Protein AF-A0A0L0CW71-F1 (afdb_monomer_lite)

InterPro domains:
  IPR004493 Leucyl-tRNA synthetase, class Ia, archaeal/eukaryotic cytosolic [PTHR45794] (2-342)
  IPR009080 Aminoacyl-tRNA synthetase, class Ia, anticodon-binding [SSF47323] (8-126)
  IPR013155 Methionyl/Valyl/Leucyl/Isoleucyl-tRNA synthetase, anticodon-binding [PF08264] (10-79)

Organism: NCBI:txid580058

Radius of gyration: 37.46 Å; chains: 1; bounding box: 64×93×117 Å

Foldseek 3Di:
DLDDVDDDDPVVVLVVLLLCLLVCCVPPVPVSQCCVCPVVVDPDGSVPDDHDDPVVDPDDPQVVLLVVLVVQVLVLVVVQLVVVVVVVVVVVVVVVVVVVVVVVVVVVVVVVVVVVVVVVPPPDDDDDDDDDDDDDDDDDDDDDDDDDDDDDDDDDDDDDDDDDDDDDDDDDDDDDDDDDDDDDDPPPPPPPPPPPPLLPPQFKEKEKAAAQFDDPLLLVLLVQQQVCLVPDPVSARDPCNLVSSCPDPVLVPDDPVVNVVSSVSVVVQVVVCPPPPHNGDDRGRPDDSLVSCVVCVVSSCVVSVHHYYHYYYLVDDDPVDPDNQSVVHHHSRIGMHMDTPVD

pLDDT: mean 72.71, std 25.91, range [23.47, 97.75]

Secondary structure (DSSP, 8-state):
----SSPPPHHHHHHHHHHHHHHHTTT-HHHHHHIIIIIS--SS-GGGPPPPPGGG----HHHHHHHHHHHHHHHHHHHHHHHHHHHHHHHHHHHHHHHHHHHHHHHHHHHHHHHHHHHTSS------------------------------------------------------------------STTSTTSTTTSTT--EEEEEEE-SS--HHHHHHHHHHHHHHHTSTTSS--TTHHHHHHHSHHHHTS-HHHHHHHHHHHHHHHHH---SSSS---SS-SS-HHHHHHHTHHHHHHHHT---EEEEETTS--TT--SSGGGG-BTTB-EEEEEES--

Sequence (343 aa):
MMCDKIHMHKETVNFFIERICIIINPIIPHVTEHIWTYILKKDTFLIKQKWPSPEETNYSIVMHKQNNNLLNVVEIFRKSYDKVINKCNKQKVVKDKNVSKENKNHKDLINKINNDEQNKKNNDTNVETQNDSSVHIEKENNNDNLKNNIQQIKQINHISNNNNNKDNICDGHNNDIDEDDDEERDDEEGANYYKEDEEEKMKFKAIVYVAREYNDTQKKIIEILNNIINNSEDKKLPTNYINLLVQNTYVNNLPKNEKKDILSFATFLVKDNVTLNNNQYELSLPYDEIQLIKDNVDFIKRSLNLGDIQVLENNKKSEIDNTDIYKMSNPGYPSIYIYNTEG

Structure (mmCIF, N/CA/C/O backbone):
data_AF-A0A0L0CW71-F1
#
_entry.id   AF-A0A0L0CW71-F1
#
loop_
_atom_site.group_PDB
_atom_site.id
_atom_site.type_symbol
_atom_site.label_atom_id
_atom_site.label_alt_id
_atom_site.label_comp_id
_atom_site.label_asym_id
_atom_site.label_entity_id
_atom_site.label_seq_id
_atom_site.pdbx_PDB_ins_code
_atom_site.Cartn_x
_atom_site.Cartn_y
_atom_site.Cartn_z
_atom_site.occupancy
_atom_site.B_iso_or_equiv
_atom_site.auth_seq_id
_atom_site.auth_comp_id
_atom_site.auth_asym_id
_atom_site.auth_atom_id
_atom_site.pdbx_PDB_model_num
ATOM 1 N N . MET A 1 1 ? 7.228 -5.227 -8.934 1.00 46.62 1 MET A N 1
ATOM 2 C CA . MET A 1 1 ? 6.497 -6.388 -9.475 1.00 46.62 1 MET A CA 1
ATOM 3 C C . MET A 1 1 ? 6.560 -7.487 -8.441 1.00 46.62 1 MET A C 1
ATOM 5 O O . MET A 1 1 ? 7.644 -7.947 -8.112 1.00 46.62 1 MET A O 1
ATOM 9 N N . MET A 1 2 ? 5.415 -7.793 -7.845 1.00 51.91 2 MET A N 1
ATOM 10 C CA . MET A 1 2 ? 5.244 -8.932 -6.952 1.00 51.91 2 MET A CA 1
ATOM 11 C C . MET A 1 2 ? 5.132 -10.171 -7.849 1.00 51.91 2 MET A C 1
ATOM 13 O O . MET A 1 2 ? 4.087 -10.381 -8.456 1.00 51.91 2 MET A O 1
ATOM 17 N N . CYS A 1 3 ? 6.224 -10.909 -8.044 1.00 52.62 3 CYS A N 1
ATOM 18 C CA . CYS A 1 3 ? 6.217 -12.084 -8.915 1.00 52.62 3 CYS A CA 1
ATOM 19 C C . CYS A 1 3 ? 5.829 -13.323 -8.102 1.00 52.62 3 CYS A C 1
ATOM 21 O O . CYS A 1 3 ? 6.505 -13.664 -7.133 1.00 52.62 3 CYS A O 1
ATOM 23 N N . ASP A 1 4 ? 4.738 -13.973 -8.497 1.00 57.53 4 ASP A N 1
ATOM 24 C CA . ASP A 1 4 ? 4.366 -15.320 -8.052 1.00 57.53 4 ASP A CA 1
ATOM 25 C C . ASP A 1 4 ? 4.724 -16.340 -9.148 1.00 57.53 4 ASP A C 1
ATOM 27 O O . ASP A 1 4 ? 5.314 -15.971 -10.160 1.00 57.53 4 ASP A O 1
ATOM 31 N N . LYS A 1 5 ? 4.261 -17.591 -9.034 1.00 60.22 5 LYS A N 1
ATOM 32 C CA . LYS A 1 5 ? 4.230 -18.606 -10.109 1.00 60.22 5 LYS A CA 1
ATOM 33 C C . LYS A 1 5 ? 3.465 -18.156 -11.385 1.00 60.22 5 LYS A C 1
ATOM 35 O O . LYS A 1 5 ? 3.236 -18.964 -12.275 1.00 60.22 5 LYS A O 1
ATOM 40 N N . ILE A 1 6 ? 3.015 -16.898 -11.465 1.00 64.94 6 ILE A N 1
ATOM 41 C CA . ILE A 1 6 ? 2.352 -16.305 -12.633 1.00 64.94 6 ILE A CA 1
ATOM 42 C C . ILE A 1 6 ? 3.415 -15.681 -13.537 1.00 64.94 6 ILE A C 1
ATOM 44 O O . ILE A 1 6 ? 4.246 -14.890 -13.089 1.00 64.94 6 ILE A O 1
ATOM 48 N N . HIS A 1 7 ? 3.350 -16.017 -14.821 1.00 71.38 7 HIS A N 1
ATOM 49 C CA . HIS A 1 7 ? 4.242 -15.493 -15.846 1.00 71.38 7 HIS A CA 1
ATOM 50 C C . HIS A 1 7 ? 4.118 -13.969 -15.977 1.00 71.38 7 HIS A C 1
ATOM 52 O O . HIS A 1 7 ? 3.023 -13.413 -16.058 1.00 71.38 7 HIS A O 1
ATOM 58 N N . MET A 1 8 ? 5.261 -13.284 -16.018 1.00 83.12 8 MET A N 1
ATOM 59 C CA . MET A 1 8 ? 5.316 -11.868 -16.378 1.00 83.12 8 MET A CA 1
ATOM 60 C C . MET A 1 8 ? 5.061 -11.707 -17.878 1.00 83.12 8 MET A C 1
ATOM 62 O O . MET A 1 8 ? 5.514 -12.523 -18.680 1.00 83.12 8 MET A O 1
ATOM 66 N N . HIS A 1 9 ? 4.391 -10.624 -18.271 1.00 88.38 9 HIS A N 1
ATOM 67 C CA . HIS A 1 9 ? 4.181 -10.326 -19.684 1.00 88.38 9 HIS A CA 1
ATOM 68 C C . HIS A 1 9 ? 5.528 -10.157 -20.408 1.00 88.38 9 HIS A C 1
ATOM 70 O O . HIS A 1 9 ? 6.352 -9.322 -20.019 1.00 88.38 9 HIS A O 1
ATOM 76 N N . LYS A 1 10 ? 5.749 -10.947 -21.467 1.00 88.31 10 LYS A N 1
ATOM 77 C CA . LYS A 1 10 ? 7.028 -11.036 -22.194 1.00 88.31 10 LYS A CA 1
ATOM 78 C C . LYS A 1 10 ? 7.535 -9.670 -22.657 1.00 88.31 10 LYS A C 1
ATOM 80 O O . LYS A 1 10 ? 8.707 -9.354 -22.470 1.00 88.31 10 LYS A O 1
ATOM 85 N N . GLU A 1 11 ? 6.654 -8.836 -23.207 1.00 89.56 11 GLU A N 1
ATOM 86 C CA . GLU A 1 11 ? 7.032 -7.502 -23.692 1.00 89.56 11 GLU A CA 1
ATOM 87 C C . GLU A 1 11 ? 7.495 -6.587 -22.557 1.00 89.56 11 GLU A C 1
ATOM 89 O O . GLU A 1 11 ? 8.436 -5.821 -22.731 1.00 89.56 11 GLU A O 1
ATOM 94 N N . THR A 1 12 ? 6.889 -6.698 -21.371 1.00 88.62 12 THR A N 1
ATOM 95 C CA . THR A 1 12 ? 7.276 -5.899 -20.202 1.00 88.62 12 THR A CA 1
ATOM 96 C C . THR A 1 12 ? 8.655 -6.304 -19.692 1.00 88.62 12 THR A C 1
ATOM 98 O O . THR A 1 12 ? 9.459 -5.440 -19.341 1.00 88.62 12 THR A O 1
ATOM 101 N N . VAL A 1 13 ? 8.946 -7.607 -19.676 1.00 90.19 13 VAL A N 1
ATOM 102 C CA . VAL A 1 13 ? 10.266 -8.132 -19.302 1.00 90.19 13 VAL A CA 1
ATOM 103 C C . VAL A 1 13 ? 11.323 -7.666 -20.300 1.00 90.19 13 VAL A C 1
ATOM 105 O O . VAL A 1 13 ? 12.330 -7.096 -19.887 1.00 90.19 13 VAL A O 1
ATOM 108 N N . ASN A 1 14 ? 11.071 -7.830 -21.600 1.00 90.62 14 ASN A N 1
ATOM 109 C CA . ASN A 1 14 ? 11.995 -7.392 -22.646 1.00 90.62 14 ASN A CA 1
ATOM 110 C C . ASN A 1 14 ? 12.241 -5.883 -22.585 1.00 90.62 14 ASN A C 1
ATOM 112 O O . ASN A 1 14 ? 13.392 -5.454 -22.563 1.00 90.62 14 ASN A O 1
ATOM 116 N N . PHE A 1 15 ? 11.177 -5.085 -22.454 1.00 89.81 15 PHE A N 1
ATOM 117 C CA . PHE A 1 15 ? 11.279 -3.638 -22.281 1.00 89.81 15 PHE A CA 1
ATOM 118 C C . PHE A 1 15 ? 12.160 -3.271 -21.080 1.00 89.81 15 PHE A C 1
ATOM 120 O O . PHE A 1 15 ? 13.035 -2.412 -21.185 1.00 89.81 15 PHE A O 1
ATOM 127 N N . PHE A 1 16 ? 11.966 -3.933 -19.936 1.00 91.19 16 PHE A N 1
ATOM 128 C CA . PHE A 1 16 ? 12.764 -3.678 -18.740 1.00 91.19 16 PHE A CA 1
ATOM 129 C C . PHE A 1 16 ? 14.241 -4.046 -18.936 1.00 91.19 16 PHE A C 1
ATOM 131 O O . PHE A 1 16 ? 15.114 -3.237 -18.616 1.00 91.19 16 PHE A O 1
ATOM 138 N N . ILE A 1 17 ? 14.527 -5.231 -19.485 1.00 93.69 17 ILE A N 1
ATOM 139 C CA . ILE A 1 17 ? 15.901 -5.695 -19.727 1.00 93.69 17 ILE A CA 1
ATOM 140 C C . ILE A 1 17 ? 16.615 -4.745 -20.693 1.00 93.69 17 ILE A C 1
ATOM 142 O O . ILE A 1 17 ? 17.727 -4.315 -20.397 1.00 93.69 17 ILE A O 1
ATOM 146 N N . GLU A 1 18 ? 15.970 -4.349 -21.794 1.00 92.75 18 GLU A N 1
ATOM 147 C CA . GLU A 1 18 ? 16.534 -3.406 -22.767 1.00 92.75 18 GLU A CA 1
ATOM 148 C C . GLU A 1 18 ? 16.951 -2.086 -22.111 1.00 92.75 18 GLU A C 1
ATOM 150 O O . GLU A 1 18 ? 18.076 -1.617 -22.299 1.00 92.75 18 GLU A O 1
ATOM 155 N N . ARG A 1 19 ? 16.075 -1.500 -21.286 1.00 92.19 19 ARG A N 1
ATOM 156 C CA . ARG A 1 19 ? 16.369 -0.237 -20.595 1.00 92.19 19 ARG A CA 1
ATOM 157 C C . ARG A 1 19 ? 17.494 -0.387 -19.583 1.00 92.19 19 ARG A C 1
ATOM 159 O O . ARG A 1 19 ? 18.375 0.471 -19.545 1.00 92.19 19 ARG A O 1
ATOM 166 N N . ILE A 1 20 ? 17.495 -1.462 -18.794 1.00 93.75 20 ILE A N 1
ATOM 167 C CA . ILE A 1 20 ? 18.574 -1.729 -17.838 1.00 93.75 20 ILE A CA 1
ATOM 168 C C . ILE A 1 20 ? 19.905 -1.913 -18.568 1.00 93.75 20 ILE A C 1
ATOM 170 O O . ILE A 1 20 ? 20.890 -1.313 -18.147 1.00 93.75 20 ILE A O 1
ATOM 174 N N . CYS A 1 21 ? 19.941 -2.646 -19.685 1.00 95.94 21 CYS A N 1
ATOM 175 C CA . CYS A 1 21 ? 21.149 -2.791 -20.496 1.00 95.94 21 CYS A CA 1
ATOM 176 C C . CYS A 1 21 ? 21.699 -1.433 -20.940 1.00 95.94 21 CYS A C 1
ATOM 178 O O . CYS A 1 21 ? 22.876 -1.169 -20.713 1.00 95.94 21 CYS A O 1
ATOM 180 N N . ILE A 1 22 ? 20.863 -0.546 -21.492 1.00 95.00 22 ILE A N 1
ATOM 181 C CA . ILE A 1 22 ? 21.301 0.791 -21.927 1.00 95.00 22 ILE A CA 1
ATOM 182 C C . ILE A 1 22 ? 21.825 1.620 -20.742 1.00 95.00 22 ILE A C 1
ATOM 184 O O . ILE A 1 22 ? 22.886 2.234 -20.842 1.00 95.00 22 ILE A O 1
ATOM 188 N N . ILE A 1 23 ? 21.107 1.625 -19.614 1.00 94.62 23 ILE A N 1
ATOM 189 C CA . ILE A 1 23 ? 21.440 2.447 -18.439 1.00 94.62 23 ILE A CA 1
ATOM 190 C C . ILE A 1 23 ? 22.745 1.991 -17.776 1.00 94.62 23 ILE A C 1
ATOM 192 O O . ILE A 1 23 ? 23.550 2.823 -17.359 1.00 94.62 23 ILE A O 1
ATOM 196 N N . ILE A 1 24 ? 22.956 0.678 -17.664 1.00 96.31 24 ILE A N 1
ATOM 197 C CA . ILE A 1 24 ? 24.092 0.085 -16.946 1.00 96.31 24 ILE A CA 1
ATOM 198 C C . ILE A 1 24 ? 25.313 -0.167 -17.853 1.00 96.31 24 ILE A C 1
ATOM 200 O O . ILE A 1 24 ? 26.402 -0.444 -17.342 1.00 96.31 24 ILE A O 1
ATOM 204 N N . ASN A 1 25 ? 25.177 -0.011 -19.177 1.00 96.31 25 ASN A N 1
ATOM 205 C CA . ASN A 1 25 ? 26.261 -0.183 -20.154 1.00 96.31 25 ASN A CA 1
ATOM 206 C C . ASN A 1 25 ? 27.576 0.539 -19.779 1.00 96.31 25 ASN A C 1
ATOM 208 O O . ASN A 1 25 ? 28.627 -0.094 -19.866 1.00 96.31 25 ASN A O 1
ATOM 212 N N . PRO A 1 26 ? 27.579 1.795 -19.273 1.00 96.12 26 PRO A N 1
ATOM 213 C CA . PRO A 1 26 ? 28.821 2.468 -18.875 1.00 96.12 26 PRO A CA 1
ATOM 214 C C . PRO A 1 26 ? 29.581 1.790 -17.720 1.00 96.12 26 PRO A C 1
ATOM 216 O O . PRO A 1 26 ? 30.753 2.088 -17.512 1.00 96.12 26 PRO A O 1
ATOM 219 N N . ILE A 1 27 ? 28.922 0.913 -16.954 1.00 97.06 27 ILE A N 1
ATOM 220 C CA . ILE A 1 27 ? 29.485 0.234 -15.779 1.00 97.06 27 ILE A CA 1
ATOM 221 C C . ILE A 1 27 ? 29.942 -1.188 -16.134 1.00 97.06 27 ILE A C 1
ATOM 223 O O . ILE A 1 27 ? 31.035 -1.594 -15.747 1.00 97.06 27 ILE A O 1
ATOM 227 N N . ILE A 1 28 ? 29.123 -1.948 -16.872 1.00 97.19 28 ILE A N 1
ATOM 228 C CA . ILE A 1 28 ? 29.413 -3.342 -17.265 1.00 97.19 28 ILE A CA 1
ATOM 229 C C . ILE A 1 28 ? 29.139 -3.579 -18.765 1.00 97.19 28 ILE A C 1
ATOM 231 O O . ILE A 1 28 ? 28.209 -4.311 -19.133 1.00 97.19 28 ILE A O 1
ATOM 235 N N . PRO A 1 29 ? 29.956 -3.000 -19.662 1.00 96.19 29 PRO A N 1
ATOM 236 C CA . PRO A 1 29 ? 29.690 -3.021 -21.101 1.00 96.19 29 PRO A CA 1
ATOM 237 C C . PRO A 1 29 ? 29.716 -4.433 -21.695 1.00 96.19 29 PRO A C 1
ATOM 239 O O . PRO A 1 29 ? 28.875 -4.778 -22.514 1.00 96.19 29 PRO A O 1
ATOM 242 N N . HIS A 1 30 ? 30.617 -5.307 -21.238 1.00 96.31 30 HIS A N 1
ATOM 243 C CA . HIS A 1 30 ? 30.709 -6.676 -21.763 1.00 96.31 30 HIS A CA 1
ATOM 244 C C . HIS A 1 30 ? 29.476 -7.527 -21.433 1.00 96.31 30 HIS A C 1
ATOM 246 O O . HIS A 1 30 ? 29.002 -8.287 -22.275 1.00 96.31 30 HIS A O 1
ATOM 252 N N . VAL A 1 31 ? 28.937 -7.385 -20.217 1.00 97.31 31 VAL A N 1
ATOM 253 C CA . VAL A 1 31 ? 27.744 -8.125 -19.779 1.00 97.31 31 VAL A CA 1
ATOM 254 C C . VAL A 1 31 ? 26.512 -7.614 -20.515 1.00 97.31 31 VAL A C 1
ATOM 256 O O . VAL A 1 31 ? 25.724 -8.401 -21.031 1.00 97.31 31 VAL A O 1
ATOM 259 N N . THR A 1 32 ? 26.350 -6.294 -20.592 1.00 97.38 32 THR A N 1
ATOM 260 C CA . THR A 1 32 ? 25.189 -5.693 -21.257 1.00 97.38 32 THR A CA 1
ATOM 261 C C . THR A 1 32 ? 25.193 -5.915 -22.765 1.00 97.38 32 THR A C 1
ATOM 263 O O . THR A 1 32 ? 24.135 -6.215 -23.307 1.00 97.38 32 THR A O 1
ATOM 266 N N . GLU A 1 33 ? 26.351 -5.881 -23.430 1.00 97.19 33 GLU A N 1
ATOM 267 C CA . GLU A 1 33 ? 26.480 -6.233 -24.852 1.00 97.19 33 GLU A CA 1
ATOM 268 C C . GLU A 1 33 ? 26.156 -7.714 -25.102 1.00 97.19 33 GLU A C 1
ATOM 270 O O . GLU A 1 33 ? 25.482 -8.045 -26.080 1.00 97.19 33 GLU A O 1
ATOM 275 N N . HIS A 1 34 ? 26.569 -8.609 -24.193 1.00 96.44 34 HIS A N 1
ATOM 276 C CA . HIS A 1 34 ? 26.217 -10.024 -24.287 1.00 96.44 34 HIS A CA 1
ATOM 277 C C . HIS A 1 34 ? 24.700 -10.241 -24.167 1.00 96.44 34 HIS A C 1
ATOM 279 O O . HIS A 1 34 ? 24.106 -10.915 -25.008 1.00 96.44 34 HIS A O 1
ATOM 285 N N . ILE A 1 35 ? 24.057 -9.623 -23.170 1.00 96.69 35 ILE A N 1
ATOM 286 C CA . ILE A 1 35 ? 22.596 -9.683 -23.005 1.00 96.69 35 ILE A CA 1
ATOM 287 C C . ILE A 1 35 ? 21.897 -9.106 -24.248 1.00 96.69 35 ILE A C 1
ATOM 289 O O . ILE A 1 35 ? 20.974 -9.716 -24.781 1.00 96.69 35 ILE A O 1
ATOM 293 N N . TRP A 1 36 ? 22.355 -7.961 -24.748 1.00 96.81 36 TRP A N 1
ATOM 294 C CA . TRP A 1 36 ? 21.754 -7.268 -25.886 1.00 96.81 36 TRP A CA 1
ATOM 295 C C . TRP A 1 36 ? 21.834 -8.065 -27.198 1.00 96.81 36 TRP A C 1
ATOM 297 O O . TRP A 1 36 ? 20.836 -8.201 -27.906 1.00 96.81 36 TRP A O 1
ATOM 307 N N . THR A 1 37 ? 22.998 -8.639 -27.506 1.00 95.31 37 THR A N 1
ATOM 308 C CA . THR A 1 37 ? 23.217 -9.349 -28.775 1.00 95.31 37 THR A CA 1
ATOM 309 C C . THR A 1 37 ? 22.758 -10.806 -28.714 1.00 95.31 37 THR A C 1
ATOM 311 O O . THR A 1 37 ? 22.088 -11.270 -29.629 1.00 95.31 37 THR A O 1
ATOM 314 N N . TYR A 1 38 ? 23.082 -11.547 -27.649 1.00 94.75 38 TYR A N 1
ATOM 315 C CA . TYR A 1 38 ? 22.848 -12.999 -27.608 1.00 94.75 38 TYR A CA 1
ATOM 316 C C . TYR A 1 38 ? 21.512 -13.380 -26.968 1.00 94.75 38 TYR A C 1
ATOM 318 O O . TYR A 1 38 ? 20.860 -14.308 -27.442 1.00 94.75 38 TYR A O 1
ATOM 326 N N . ILE A 1 39 ? 21.084 -12.672 -25.916 1.00 93.94 39 ILE A N 1
ATOM 327 C CA . ILE A 1 39 ? 19.822 -12.980 -25.220 1.00 93.94 39 ILE A CA 1
ATOM 328 C C . ILE A 1 39 ? 18.650 -12.283 -25.914 1.00 93.94 39 ILE A C 1
ATOM 330 O O . ILE A 1 39 ? 17.653 -12.923 -26.240 1.00 93.94 39 ILE A O 1
ATOM 334 N N . LEU A 1 40 ? 18.777 -10.979 -26.174 1.00 94.00 40 LEU A N 1
ATOM 335 C CA . LEU A 1 40 ? 17.727 -10.183 -26.814 1.00 94.00 40 LEU A CA 1
ATOM 336 C C . LEU A 1 40 ? 17.758 -10.239 -28.349 1.00 94.00 40 LEU A C 1
ATOM 338 O O . LEU A 1 40 ? 16.819 -9.747 -28.974 1.00 94.00 40 LEU A O 1
ATOM 342 N N . LYS A 1 41 ? 18.803 -10.829 -28.949 1.00 95.12 41 LYS A N 1
ATOM 343 C CA . LYS A 1 41 ? 18.961 -10.997 -30.407 1.00 95.12 41 LYS A CA 1
ATOM 344 C C . LYS A 1 41 ? 18.793 -9.690 -31.192 1.00 95.12 41 LYS A C 1
ATOM 346 O O . LYS A 1 41 ? 18.126 -9.657 -32.220 1.00 95.12 41 LYS A O 1
ATOM 351 N N . LYS A 1 42 ? 19.360 -8.590 -30.687 1.00 94.31 42 LYS A N 1
ATOM 352 C CA . LYS A 1 42 ? 19.318 -7.285 -31.363 1.00 94.31 42 LYS A CA 1
ATOM 353 C C . LYS A 1 42 ? 20.389 -7.214 -32.455 1.00 94.31 42 LYS A C 1
ATOM 355 O O . LYS A 1 42 ? 21.545 -7.542 -32.211 1.00 94.31 42 LYS A O 1
ATOM 360 N N . ASP A 1 43 ? 20.028 -6.689 -33.624 1.00 93.31 43 ASP A N 1
ATOM 361 C CA . ASP A 1 43 ? 20.911 -6.655 -34.807 1.00 93.31 43 ASP A CA 1
ATOM 362 C C . ASP A 1 43 ? 22.061 -5.635 -34.719 1.00 93.31 43 ASP A C 1
ATOM 364 O O . ASP A 1 43 ? 23.011 -5.660 -35.502 1.00 93.31 43 ASP A O 1
ATOM 368 N N . THR A 1 44 ? 21.980 -4.685 -33.787 1.00 94.50 44 THR A N 1
ATOM 369 C CA . THR A 1 44 ? 22.947 -3.587 -33.648 1.00 94.50 44 THR A CA 1
ATOM 370 C C . THR A 1 44 ? 23.629 -3.628 -32.296 1.00 94.50 44 THR A C 1
ATOM 372 O O . THR A 1 44 ? 22.941 -3.842 -31.307 1.00 94.50 44 THR A O 1
ATOM 375 N N . PHE A 1 45 ? 24.918 -3.289 -32.227 1.00 94.19 45 PHE A N 1
ATOM 376 C CA . PHE A 1 45 ? 25.636 -3.179 -30.953 1.00 94.19 45 PHE A CA 1
ATOM 377 C C . PHE A 1 45 ? 25.000 -2.174 -29.985 1.00 94.19 45 PHE A C 1
ATOM 379 O O . PHE A 1 45 ? 24.571 -1.086 -30.394 1.00 94.19 45 PHE A O 1
ATOM 386 N N . LEU A 1 46 ? 25.021 -2.507 -28.694 1.00 94.25 46 LEU A N 1
ATOM 387 C CA . LEU A 1 46 ? 24.453 -1.683 -27.626 1.00 94.25 46 LEU A CA 1
ATOM 388 C C . LEU A 1 46 ? 25.134 -0.314 -27.533 1.00 94.25 46 LEU A C 1
ATOM 390 O O . LEU A 1 46 ? 24.474 0.693 -27.293 1.00 94.25 46 LEU A O 1
ATOM 394 N N . ILE A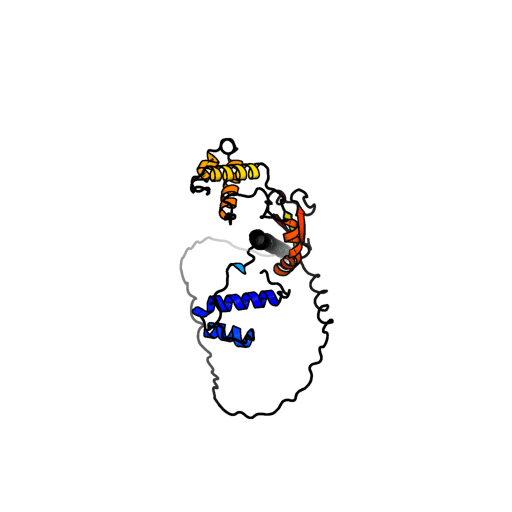 1 47 ? 26.441 -0.243 -27.799 1.00 92.88 47 ILE A N 1
ATOM 395 C CA . ILE A 1 47 ? 27.207 1.016 -27.770 1.00 92.88 47 ILE A CA 1
ATOM 396 C C . ILE A 1 47 ? 26.668 2.098 -28.725 1.00 92.88 47 ILE A C 1
ATOM 398 O O . ILE A 1 47 ? 26.928 3.282 -28.526 1.00 92.88 47 ILE A O 1
ATOM 402 N N . LYS A 1 48 ? 25.919 1.710 -29.767 1.00 92.88 48 LYS A N 1
ATOM 403 C CA . LYS A 1 48 ? 25.304 2.641 -30.728 1.00 92.88 48 LYS A CA 1
ATOM 404 C C . LYS A 1 48 ? 23.932 3.149 -30.278 1.00 92.88 48 LYS A C 1
ATOM 406 O O . LYS A 1 48 ? 23.375 4.031 -30.932 1.00 92.88 48 LYS A O 1
ATOM 411 N N . GLN A 1 49 ? 23.369 2.584 -29.211 1.00 93.75 49 GLN A N 1
ATOM 412 C CA . GLN A 1 49 ? 22.045 2.953 -28.728 1.00 93.75 49 GLN A CA 1
ATOM 413 C C . GLN A 1 49 ? 22.054 4.321 -28.059 1.00 93.75 49 GLN A C 1
ATOM 415 O O . GLN A 1 49 ? 23.016 4.728 -27.407 1.00 93.75 49 GLN A O 1
ATOM 420 N N . LYS A 1 50 ? 20.943 5.040 -28.225 1.00 92.06 50 LYS A N 1
ATOM 421 C CA . LYS A 1 50 ? 20.725 6.316 -27.547 1.00 92.06 50 LYS A CA 1
ATOM 422 C C . LYS A 1 50 ? 20.320 6.069 -26.100 1.00 92.06 50 LYS A C 1
ATOM 424 O O . LYS A 1 50 ? 19.705 5.056 -25.773 1.00 92.06 50 LYS A O 1
ATOM 429 N N . TRP A 1 51 ? 20.622 7.044 -25.251 1.00 91.56 51 TRP A N 1
ATOM 430 C CA . TRP A 1 51 ? 20.083 7.074 -23.899 1.00 91.56 51 TRP A CA 1
ATOM 431 C C . TRP A 1 51 ? 18.539 7.066 -23.932 1.00 91.56 51 TRP A C 1
ATOM 433 O O . TRP A 1 51 ? 17.968 7.691 -24.832 1.00 91.56 51 TRP A O 1
ATOM 443 N N . PRO A 1 52 ? 17.854 6.391 -22.986 1.00 88.00 52 PRO A N 1
ATOM 444 C CA . PRO A 1 52 ? 16.395 6.341 -22.945 1.00 88.00 52 PRO A CA 1
ATOM 445 C C . PRO A 1 52 ? 15.774 7.740 -22.903 1.00 88.00 52 PRO A C 1
ATOM 447 O O . PRO A 1 52 ? 16.198 8.570 -22.095 1.00 88.00 52 PRO A O 1
ATOM 450 N N . SER A 1 53 ? 14.752 7.996 -23.726 1.00 83.31 53 SER A N 1
ATOM 451 C CA . SER A 1 53 ? 13.991 9.244 -23.625 1.00 83.31 53 SER A CA 1
ATOM 452 C C . SER A 1 53 ? 13.037 9.190 -22.423 1.00 83.31 53 SER A C 1
ATOM 454 O O . SER A 1 53 ? 12.344 8.184 -22.254 1.00 83.31 53 SER A O 1
ATOM 456 N N . PRO A 1 54 ? 12.931 10.258 -21.609 1.00 76.12 54 PRO A N 1
ATOM 457 C CA . PRO A 1 54 ? 11.939 10.342 -20.536 1.00 76.12 54 PRO A CA 1
ATOM 458 C C . PRO A 1 54 ? 10.488 10.250 -21.030 1.00 76.12 54 PRO A C 1
ATOM 460 O O . PRO A 1 54 ? 9.628 9.773 -20.293 1.00 76.12 54 PRO A O 1
ATOM 463 N N . GLU A 1 55 ? 10.223 10.667 -22.272 1.00 71.12 55 GLU A N 1
ATOM 464 C CA . GLU A 1 55 ? 8.885 10.690 -22.889 1.00 71.12 55 GLU A CA 1
ATOM 465 C C . GLU A 1 55 ? 8.285 9.289 -23.082 1.00 71.12 55 GLU A C 1
ATOM 467 O O . GLU A 1 55 ? 7.072 9.135 -23.168 1.00 71.12 55 GLU A O 1
ATOM 472 N N . GLU A 1 56 ? 9.124 8.252 -23.091 1.00 66.06 56 GLU A N 1
ATOM 473 C CA . GLU A 1 56 ? 8.701 6.855 -23.237 1.00 66.06 56 GLU A CA 1
ATOM 474 C C . GLU A 1 56 ? 8.281 6.229 -21.893 1.00 66.06 56 GLU A C 1
ATOM 476 O O . GLU A 1 56 ? 7.904 5.057 -21.827 1.00 66.06 56 GLU A O 1
ATOM 481 N N . THR A 1 57 ? 8.342 7.000 -20.802 1.00 67.62 57 THR A N 1
ATOM 482 C CA . THR A 1 57 ? 8.010 6.537 -19.453 1.00 67.62 57 THR A CA 1
ATOM 483 C C . THR A 1 57 ? 6.594 6.980 -19.089 1.00 67.62 57 THR A C 1
ATOM 485 O O . THR A 1 57 ? 6.378 8.099 -18.631 1.00 67.62 57 THR A O 1
ATOM 488 N N . ASN A 1 58 ? 5.616 6.081 -19.238 1.00 70.38 58 ASN A N 1
ATOM 489 C CA . ASN A 1 58 ? 4.241 6.274 -18.753 1.00 70.38 58 ASN A CA 1
ATOM 490 C C . ASN A 1 58 ? 4.179 6.199 -17.214 1.00 70.38 58 ASN A C 1
ATOM 492 O O . ASN A 1 58 ? 3.586 5.286 -16.635 1.00 70.38 58 ASN A O 1
ATOM 496 N N . TYR A 1 59 ? 4.840 7.131 -16.524 1.00 80.12 59 TYR A N 1
ATOM 497 C CA . TYR A 1 59 ? 4.809 7.196 -15.069 1.00 80.12 59 TYR A CA 1
ATOM 498 C C . TYR A 1 59 ? 3.425 7.650 -14.595 1.00 80.12 59 TYR A C 1
ATOM 500 O O . TYR A 1 59 ? 3.062 8.820 -14.696 1.00 80.12 59 TYR A O 1
ATOM 508 N N . SER A 1 60 ? 2.653 6.716 -14.042 1.00 85.50 60 SER A N 1
ATOM 509 C CA . SER A 1 60 ? 1.406 7.027 -13.350 1.00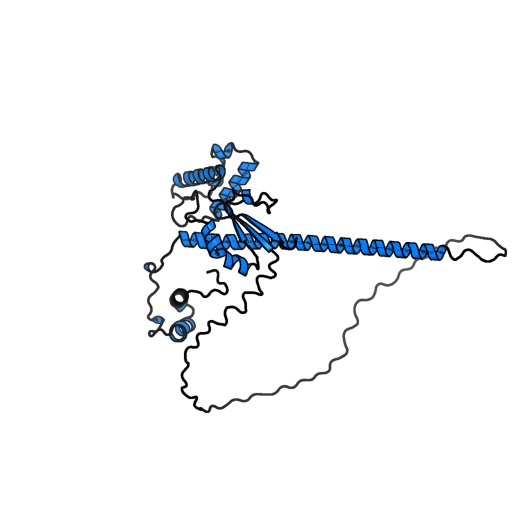 85.50 60 SER A CA 1
ATOM 510 C C . SER A 1 60 ? 1.649 7.106 -11.848 1.00 85.50 60 SER A C 1
ATOM 512 O O . SER A 1 60 ? 1.988 6.114 -11.196 1.00 85.50 60 SER A O 1
ATOM 514 N N . ILE A 1 61 ? 1.415 8.290 -11.283 1.00 83.31 61 ILE A N 1
ATOM 515 C CA . ILE A 1 61 ? 1.456 8.498 -9.834 1.00 83.31 61 ILE A CA 1
ATOM 516 C C . ILE A 1 61 ? 0.445 7.604 -9.103 1.00 83.31 61 ILE A C 1
ATOM 518 O O . ILE A 1 61 ? 0.732 7.085 -8.026 1.00 83.31 61 ILE A O 1
ATOM 522 N N . VAL A 1 62 ? -0.724 7.375 -9.706 1.00 87.56 62 VAL A N 1
ATOM 523 C CA . VAL A 1 62 ? -1.766 6.514 -9.135 1.00 87.56 62 VAL A CA 1
ATOM 524 C C . VAL A 1 62 ? -1.271 5.070 -9.060 1.00 87.56 62 VAL A C 1
ATOM 526 O O . VAL A 1 62 ? -1.347 4.467 -7.993 1.00 87.56 62 VAL A O 1
ATOM 529 N N . MET A 1 63 ? -0.660 4.555 -10.134 1.00 88.06 63 MET A N 1
ATOM 530 C CA . MET A 1 63 ? -0.075 3.206 -10.146 1.00 88.06 63 MET A CA 1
ATOM 531 C C . MET A 1 63 ? 1.047 3.056 -9.115 1.00 88.06 63 MET A C 1
ATOM 533 O O . MET A 1 63 ? 1.137 2.039 -8.429 1.00 88.06 63 MET A O 1
ATOM 537 N N . HIS A 1 64 ? 1.898 4.076 -8.964 1.00 86.94 64 HIS A N 1
ATOM 538 C CA . HIS A 1 64 ? 2.945 4.065 -7.943 1.00 86.94 64 HIS A CA 1
ATOM 539 C C . HIS A 1 64 ? 2.354 3.985 -6.526 1.00 86.94 64 HIS A C 1
ATOM 541 O O . HIS A 1 64 ? 2.795 3.164 -5.719 1.00 86.94 64 HIS A O 1
ATOM 547 N N . LYS A 1 65 ? 1.313 4.781 -6.239 1.00 87.25 65 LYS A N 1
ATOM 548 C CA . LYS A 1 65 ? 0.590 4.731 -4.960 1.00 87.25 65 LYS A CA 1
ATOM 549 C C . LYS A 1 65 ? -0.073 3.371 -4.723 1.00 87.25 65 LYS A C 1
ATOM 551 O O . LYS A 1 65 ? 0.025 2.854 -3.615 1.00 87.25 65 LYS A O 1
ATOM 556 N N . GLN A 1 66 ? -0.700 2.780 -5.741 1.00 91.69 66 GLN A N 1
ATOM 557 C CA . GLN A 1 66 ? -1.294 1.441 -5.656 1.00 91.69 66 GLN A CA 1
ATOM 558 C C . GLN A 1 66 ? -0.242 0.377 -5.326 1.00 91.69 66 GLN A C 1
ATOM 560 O O . GLN A 1 66 ? -0.435 -0.414 -4.408 1.00 91.69 66 GLN A O 1
ATOM 565 N N . ASN A 1 67 ? 0.902 0.385 -6.016 1.00 90.88 67 ASN A N 1
ATOM 566 C CA . ASN A 1 67 ? 1.981 -0.570 -5.759 1.00 90.88 67 ASN A CA 1
ATOM 567 C C . ASN A 1 67 ? 2.571 -0.417 -4.344 1.00 90.88 67 ASN A C 1
ATOM 569 O O . ASN A 1 67 ? 2.811 -1.420 -3.674 1.00 90.88 67 ASN A O 1
ATOM 573 N N . ASN A 1 68 ? 2.779 0.815 -3.867 1.00 89.62 68 ASN A N 1
ATOM 574 C CA . ASN A 1 68 ? 3.257 1.049 -2.500 1.00 89.62 68 ASN A CA 1
ATOM 575 C C . ASN A 1 68 ? 2.236 0.594 -1.453 1.00 89.62 68 ASN A C 1
ATOM 577 O O . ASN A 1 68 ? 2.623 -0.018 -0.459 1.00 89.62 68 ASN A O 1
ATOM 581 N N . ASN A 1 69 ? 0.944 0.837 -1.692 1.00 91.12 69 ASN A N 1
ATOM 582 C CA . ASN A 1 69 ? -0.106 0.330 -0.818 1.00 91.12 69 ASN A CA 1
ATOM 583 C C . ASN A 1 69 ? -0.093 -1.206 -0.791 1.00 91.12 69 ASN A C 1
ATOM 585 O O . ASN A 1 69 ? -0.010 -1.791 0.281 1.00 91.12 69 ASN A O 1
ATOM 589 N N . LEU A 1 70 ? -0.036 -1.877 -1.944 1.00 92.56 70 LEU A N 1
ATOM 590 C CA . LEU A 1 70 ? 0.025 -3.340 -1.992 1.00 92.56 70 LEU A CA 1
ATOM 591 C C . LEU A 1 70 ? 1.235 -3.910 -1.224 1.00 92.56 70 LEU A C 1
ATOM 593 O O . LEU A 1 70 ? 1.097 -4.893 -0.496 1.00 92.56 70 LEU A O 1
ATOM 597 N N . LEU A 1 71 ? 2.411 -3.278 -1.333 1.00 91.19 71 LEU A N 1
ATOM 598 C CA . LEU A 1 71 ? 3.596 -3.639 -0.541 1.00 91.19 71 LEU A CA 1
ATOM 599 C C . LEU A 1 71 ? 3.339 -3.511 0.967 1.00 91.19 71 LEU A C 1
ATOM 601 O O . LEU A 1 71 ? 3.662 -4.427 1.725 1.00 91.19 71 LEU A O 1
ATOM 605 N N . ASN A 1 72 ? 2.718 -2.409 1.385 1.00 91.56 72 ASN A N 1
ATOM 606 C CA . ASN A 1 72 ? 2.334 -2.173 2.771 1.00 91.56 72 ASN A CA 1
ATOM 607 C C . ASN A 1 72 ? 1.294 -3.196 3.262 1.00 91.56 72 ASN A C 1
ATOM 609 O O . ASN A 1 72 ? 1.467 -3.772 4.333 1.00 91.56 72 ASN A O 1
ATOM 613 N N . VAL A 1 73 ? 0.265 -3.508 2.467 1.00 93.75 73 VAL A N 1
ATOM 614 C CA . VAL A 1 73 ? -0.736 -4.542 2.781 1.00 93.75 73 VAL A CA 1
ATOM 615 C C . VAL A 1 73 ? -0.060 -5.884 3.052 1.00 93.75 73 VAL A C 1
ATOM 617 O O . VAL A 1 73 ? -0.324 -6.510 4.079 1.00 93.75 73 VAL A O 1
ATOM 620 N N . VAL A 1 74 ? 0.865 -6.308 2.187 1.00 92.62 74 VAL A N 1
ATOM 621 C CA . VAL A 1 74 ? 1.626 -7.555 2.368 1.00 92.62 74 VAL A CA 1
ATOM 622 C C . VAL A 1 74 ? 2.488 -7.512 3.635 1.00 92.62 74 VAL A C 1
ATOM 624 O O . VAL A 1 74 ? 2.589 -8.508 4.354 1.00 92.62 74 VAL A O 1
ATOM 627 N N . GLU A 1 75 ? 3.089 -6.367 3.959 1.00 93.00 75 GLU A N 1
ATOM 628 C CA . GLU A 1 75 ? 3.843 -6.193 5.203 1.00 93.00 75 GLU A CA 1
ATOM 629 C C . GLU A 1 75 ? 2.943 -6.300 6.448 1.00 93.00 75 GLU A C 1
ATOM 631 O O . GLU A 1 75 ? 3.303 -6.981 7.415 1.00 93.00 75 GLU A O 1
ATOM 636 N N . ILE A 1 76 ? 1.760 -5.678 6.429 1.00 94.44 76 ILE A N 1
ATOM 637 C CA . ILE A 1 76 ? 0.770 -5.770 7.513 1.00 94.44 76 ILE A CA 1
ATOM 638 C C . ILE A 1 76 ? 0.314 -7.219 7.675 1.00 94.44 76 ILE A C 1
ATOM 640 O O . ILE A 1 76 ? 0.267 -7.717 8.801 1.00 94.44 76 ILE A O 1
ATOM 644 N N . PHE A 1 77 ? 0.051 -7.919 6.570 1.00 94.31 77 PHE A N 1
ATOM 645 C CA . PHE A 1 77 ? -0.290 -9.336 6.582 1.00 94.31 77 PHE A CA 1
ATOM 646 C C . PHE A 1 77 ? 0.789 -10.172 7.277 1.00 94.31 77 PHE A C 1
ATOM 648 O O . PHE A 1 77 ? 0.469 -10.911 8.207 1.00 94.31 77 PHE A O 1
ATOM 655 N N . ARG A 1 78 ? 2.064 -10.021 6.886 1.00 92.69 78 ARG A N 1
ATOM 656 C CA . ARG A 1 78 ? 3.195 -10.736 7.509 1.00 92.69 78 ARG A CA 1
ATOM 657 C C . ARG A 1 78 ? 3.265 -10.471 9.009 1.00 92.69 78 ARG A C 1
ATOM 659 O O . ARG A 1 78 ? 3.296 -11.408 9.802 1.00 92.69 78 ARG A O 1
ATOM 666 N N . LYS A 1 79 ? 3.176 -9.201 9.419 1.00 93.69 79 LYS A N 1
ATOM 667 C CA . LYS A 1 79 ? 3.174 -8.817 10.841 1.00 93.69 79 LYS A CA 1
ATOM 668 C C . LYS A 1 79 ? 1.992 -9.417 11.604 1.00 93.69 79 LYS A C 1
ATOM 670 O O . LYS A 1 79 ? 2.157 -9.844 12.747 1.00 93.69 79 LYS A O 1
ATOM 675 N N . SER A 1 80 ? 0.795 -9.419 11.020 1.00 93.25 80 SER A N 1
ATOM 676 C CA . SER A 1 80 ? -0.392 -10.030 11.630 1.00 93.25 80 SER A CA 1
ATOM 677 C C . SER A 1 80 ? -0.251 -11.548 11.734 1.00 93.25 80 SER A C 1
ATOM 679 O O . SER A 1 80 ? -0.598 -12.121 12.767 1.00 93.25 80 SER A O 1
ATOM 681 N N . TYR A 1 81 ? 0.325 -12.187 10.720 1.00 90.56 81 TYR A N 1
ATOM 682 C CA . TYR A 1 81 ? 0.550 -13.627 10.682 1.00 90.56 81 TYR A CA 1
ATOM 683 C C . TYR A 1 81 ? 1.553 -14.060 11.757 1.00 90.56 81 TYR A C 1
ATOM 685 O O . TYR A 1 81 ? 1.249 -14.924 12.585 1.00 90.56 81 TYR A O 1
ATOM 693 N N . ASP A 1 82 ? 2.688 -13.364 11.855 1.00 90.62 82 ASP A N 1
ATOM 694 C CA . ASP A 1 82 ? 3.707 -13.600 12.881 1.00 90.62 82 ASP A CA 1
ATOM 695 C C . ASP A 1 82 ? 3.144 -13.440 14.297 1.00 90.62 82 ASP A C 1
ATOM 697 O O . ASP A 1 82 ? 3.465 -14.218 15.201 1.00 90.62 82 ASP A O 1
ATOM 701 N N . LYS A 1 83 ? 2.270 -12.448 14.523 1.00 90.94 83 LYS A N 1
ATOM 702 C CA . LYS A 1 83 ? 1.593 -12.267 15.819 1.00 90.94 83 LYS A CA 1
ATOM 703 C C . LYS A 1 83 ? 0.749 -13.488 16.186 1.00 90.94 83 LYS A C 1
ATOM 705 O O . LYS A 1 83 ? 0.797 -13.925 17.340 1.00 90.94 83 LYS A O 1
ATOM 710 N N . VAL A 1 84 ? -0.004 -14.038 15.233 1.00 89.12 84 VAL A N 1
ATOM 711 C CA . VAL A 1 84 ? -0.853 -15.216 15.458 1.00 89.12 84 VAL A CA 1
ATOM 712 C C . VAL A 1 84 ? -0.002 -16.456 15.718 1.00 89.12 84 VAL A C 1
ATOM 714 O O . VAL A 1 84 ? -0.210 -17.119 16.735 1.00 89.12 84 VAL A O 1
ATOM 717 N N . ILE A 1 85 ? 1.020 -16.719 14.898 1.00 86.38 85 ILE A N 1
ATOM 718 C CA . ILE A 1 85 ? 1.935 -17.853 15.100 1.00 86.38 85 ILE A CA 1
ATOM 719 C C . ILE A 1 85 ? 2.611 -17.785 16.468 1.00 86.38 85 ILE A C 1
ATOM 721 O O . ILE A 1 85 ? 2.608 -18.763 17.220 1.00 86.38 85 ILE A O 1
ATOM 725 N N . ASN A 1 86 ? 3.145 -16.621 16.839 1.00 88.12 86 ASN A N 1
ATOM 726 C CA . ASN A 1 86 ? 3.808 -16.443 18.126 1.00 88.12 86 ASN A CA 1
ATOM 727 C C . ASN A 1 86 ? 2.852 -16.669 19.305 1.00 88.12 86 ASN A C 1
ATOM 729 O O . ASN A 1 86 ? 3.249 -17.230 20.331 1.00 88.12 86 ASN A O 1
ATOM 733 N N . LYS A 1 87 ? 1.580 -16.274 19.169 1.00 87.44 87 LYS A N 1
ATOM 734 C CA . LYS A 1 87 ? 0.540 -16.546 20.168 1.00 87.44 87 LYS A CA 1
ATOM 735 C C . LYS A 1 87 ? 0.229 -18.044 20.258 1.00 87.44 87 LYS A C 1
ATOM 737 O O . LYS A 1 87 ? 0.202 -18.576 21.368 1.00 87.44 87 LYS A O 1
ATOM 742 N N . CYS A 1 88 ? 0.068 -18.732 19.127 1.00 83.00 88 CYS A N 1
ATOM 743 C CA . CYS A 1 88 ? -0.153 -20.180 19.082 1.00 83.00 88 CYS A CA 1
ATOM 744 C C . CYS A 1 88 ? 1.017 -20.961 19.703 1.00 83.00 88 CYS A C 1
ATOM 746 O O . CYS A 1 88 ? 0.792 -21.867 20.506 1.00 83.00 88 CYS A O 1
ATOM 748 N N . ASN A 1 89 ? 2.261 -20.579 19.409 1.00 81.50 89 ASN A N 1
ATOM 749 C CA . ASN A 1 89 ? 3.455 -21.224 19.962 1.00 81.50 89 ASN A CA 1
ATOM 750 C C . ASN A 1 89 ? 3.552 -21.042 21.482 1.00 81.50 89 ASN A C 1
ATOM 752 O O . ASN A 1 89 ? 3.803 -22.007 22.203 1.00 81.50 89 ASN A O 1
ATOM 756 N N . LYS A 1 90 ? 3.267 -19.839 21.999 1.00 82.44 90 LYS A N 1
ATOM 757 C CA . LYS A 1 90 ? 3.190 -19.603 23.451 1.00 82.44 90 LYS A CA 1
ATOM 758 C C . LYS A 1 90 ? 2.125 -20.480 24.113 1.00 82.44 90 LYS A C 1
ATOM 760 O O . LYS A 1 90 ? 2.384 -21.046 25.171 1.00 82.44 90 LYS A O 1
ATOM 765 N N . GLN A 1 91 ? 0.952 -20.623 23.494 1.00 76.25 91 GLN A N 1
ATOM 766 C CA . GLN A 1 91 ? -0.124 -21.466 24.024 1.00 76.25 91 GLN A CA 1
ATOM 767 C C . GLN A 1 91 ? 0.245 -22.956 24.034 1.00 76.25 91 GLN A C 1
ATOM 769 O O . GLN A 1 91 ? -0.065 -23.631 25.013 1.00 76.25 91 GLN A O 1
ATOM 774 N N . LYS A 1 92 ? 0.953 -23.463 23.012 1.00 74.00 92 LYS A N 1
ATOM 775 C CA . LYS A 1 92 ? 1.482 -24.840 23.009 1.00 74.00 92 LYS A CA 1
ATOM 776 C C . LYS A 1 92 ? 2.482 -25.067 24.145 1.00 74.00 92 LYS A C 1
ATOM 778 O O . LYS A 1 92 ? 2.282 -25.973 24.940 1.00 74.00 92 LYS A O 1
ATOM 783 N N . VAL A 1 93 ? 3.456 -24.170 24.327 1.00 75.06 93 VAL A N 1
ATOM 784 C CA . VAL A 1 93 ? 4.442 -24.267 25.425 1.00 75.06 93 VAL A CA 1
ATOM 785 C C . VAL A 1 93 ? 3.774 -24.270 26.806 1.00 75.06 93 VAL A C 1
ATOM 787 O O . VAL A 1 93 ? 4.235 -24.956 27.717 1.00 75.06 93 VAL A O 1
ATOM 790 N N . VAL A 1 94 ? 2.692 -23.506 26.993 1.00 73.25 94 VAL A N 1
ATOM 791 C CA . VAL A 1 94 ? 1.924 -23.517 28.249 1.00 73.25 94 VAL A CA 1
ATOM 792 C C . VAL A 1 94 ? 1.164 -24.835 28.426 1.00 73.25 94 VAL A C 1
ATOM 794 O O . VAL A 1 94 ? 1.205 -25.398 29.519 1.00 73.25 94 VAL A O 1
ATOM 797 N N . LYS A 1 95 ? 0.527 -25.357 27.368 1.00 67.81 95 LYS A N 1
ATOM 798 C CA . LYS A 1 95 ? -0.140 -26.670 27.396 1.00 67.81 95 LYS A CA 1
ATOM 799 C C . LYS A 1 95 ? 0.853 -27.790 27.723 1.00 67.81 95 LYS A C 1
ATOM 801 O O . LYS A 1 95 ? 0.609 -28.536 28.663 1.00 67.81 95 LYS A O 1
ATOM 806 N N . ASP A 1 96 ? 2.010 -27.832 27.067 1.00 67.25 96 ASP A N 1
ATOM 807 C CA . ASP A 1 96 ? 3.033 -28.864 27.289 1.00 67.25 96 ASP A CA 1
ATOM 808 C C . ASP A 1 96 ? 3.606 -28.815 28.715 1.00 67.25 96 ASP A C 1
ATOM 810 O O . ASP A 1 96 ? 3.830 -29.854 29.341 1.00 67.25 96 ASP A O 1
ATOM 814 N N . LYS A 1 97 ? 3.786 -27.611 29.280 1.00 63.72 97 LYS A N 1
ATOM 815 C CA . LYS A 1 97 ? 4.201 -27.420 30.683 1.00 63.72 97 LYS A CA 1
ATOM 816 C C . LYS A 1 97 ? 3.134 -27.851 31.689 1.00 63.72 97 LYS A C 1
ATOM 818 O O . LYS A 1 97 ? 3.489 -28.325 32.766 1.00 63.72 97 LYS A O 1
ATOM 823 N N . ASN A 1 98 ? 1.853 -27.676 31.373 1.00 62.81 98 ASN A N 1
ATOM 824 C CA . ASN A 1 98 ? 0.762 -28.109 32.246 1.00 62.81 98 ASN A CA 1
ATOM 825 C C . ASN A 1 98 ? 0.581 -29.630 32.191 1.00 62.81 98 ASN A C 1
ATOM 827 O O . ASN A 1 98 ? 0.544 -30.254 33.246 1.00 62.81 98 ASN A O 1
ATOM 831 N N . VAL A 1 99 ? 0.633 -30.237 31.001 1.00 65.31 99 VAL A N 1
ATOM 832 C CA . VAL A 1 99 ? 0.597 -31.700 30.824 1.00 65.31 99 VAL A CA 1
ATOM 833 C C . VAL A 1 99 ? 1.773 -32.372 31.541 1.00 65.31 99 VAL A C 1
ATOM 835 O O . VAL A 1 99 ? 1.608 -33.382 32.219 1.00 65.31 99 VAL A O 1
ATOM 838 N N . SER A 1 100 ? 2.975 -31.792 31.479 1.00 61.50 100 SER A N 1
ATOM 839 C CA .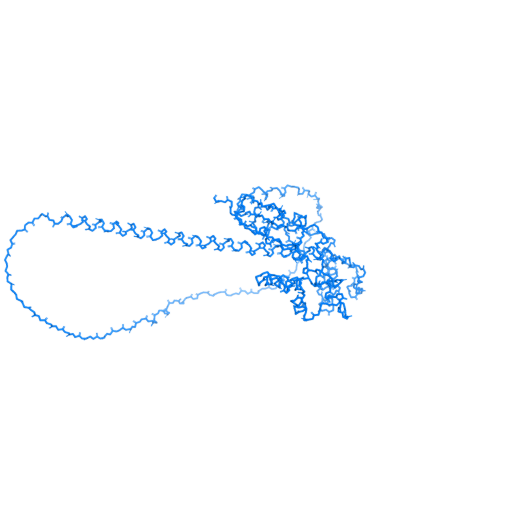 SER A 1 100 ? 4.135 -32.335 32.205 1.00 61.50 100 SER A CA 1
ATOM 840 C C . SER A 1 100 ? 4.092 -32.105 33.726 1.00 61.50 100 SER A C 1
ATOM 842 O O . SER A 1 100 ? 4.709 -32.876 34.463 1.00 61.50 100 SER A O 1
ATOM 844 N N . LYS A 1 101 ? 3.338 -31.114 34.226 1.00 57.41 101 LYS A N 1
ATOM 845 C CA . LYS A 1 101 ? 3.036 -30.964 35.664 1.00 57.41 101 LYS A CA 1
ATOM 846 C C . LYS A 1 101 ? 1.968 -31.950 36.135 1.00 57.41 101 LYS A C 1
ATOM 848 O O . LYS A 1 101 ? 2.146 -32.556 37.184 1.00 57.41 101 LYS A O 1
ATOM 853 N N . GLU A 1 102 ? 0.909 -32.154 35.359 1.00 50.91 102 GLU A N 1
ATOM 854 C CA . GLU A 1 102 ? -0.135 -33.144 35.654 1.00 50.91 102 GLU A CA 1
ATOM 855 C C . GLU A 1 102 ? 0.431 -34.567 35.651 1.00 50.91 102 GLU A C 1
ATOM 857 O O . GLU A 1 102 ? 0.208 -35.316 36.599 1.00 50.91 102 GLU A O 1
ATOM 862 N N . ASN A 1 103 ? 1.277 -34.904 34.673 1.00 60.03 103 ASN A N 1
ATOM 863 C CA . ASN A 1 103 ? 1.950 -36.203 34.621 1.00 60.03 103 ASN A CA 1
ATOM 864 C C . ASN A 1 103 ? 2.940 -36.413 35.781 1.00 60.03 103 ASN A C 1
ATOM 866 O O . ASN A 1 103 ? 3.089 -37.541 36.250 1.00 60.03 103 ASN A O 1
ATOM 870 N N . LYS A 1 104 ? 3.601 -35.355 36.276 1.00 61.53 104 LYS A N 1
ATOM 871 C CA . LYS A 1 104 ? 4.424 -35.432 37.499 1.00 61.53 104 LYS A CA 1
ATOM 872 C C . LYS A 1 104 ? 3.562 -35.668 38.735 1.00 61.53 104 LYS A C 1
ATOM 874 O O . LYS A 1 104 ? 3.818 -36.621 39.459 1.00 61.53 104 LYS A O 1
ATOM 879 N N . ASN A 1 105 ? 2.493 -34.892 38.905 1.00 60.22 105 ASN A N 1
ATOM 880 C CA . ASN A 1 105 ? 1.572 -35.043 40.032 1.00 60.22 105 ASN A CA 1
ATOM 881 C C . ASN A 1 105 ? 0.929 -36.438 40.066 1.00 60.22 105 ASN A C 1
ATOM 883 O O . ASN A 1 105 ? 0.817 -37.032 41.134 1.00 60.22 105 ASN A O 1
ATOM 887 N N . HIS A 1 106 ? 0.551 -36.991 38.910 1.00 62.19 106 HIS A N 1
ATOM 888 C CA . HIS A 1 106 ? -0.017 -38.337 38.819 1.00 62.19 106 HIS A CA 1
ATOM 889 C C . HIS A 1 106 ? 1.016 -39.425 39.159 1.00 62.19 106 HIS A C 1
ATOM 891 O O . HIS A 1 106 ? 0.685 -40.420 39.803 1.00 62.19 106 HIS A O 1
ATOM 897 N N . LYS A 1 107 ? 2.283 -39.238 38.768 1.00 62.53 107 LYS A N 1
ATOM 898 C CA . LYS A 1 107 ? 3.380 -40.155 39.110 1.00 62.53 107 LYS A CA 1
ATOM 899 C C . LYS A 1 107 ? 3.731 -40.094 40.601 1.00 62.53 107 LYS A C 1
ATOM 901 O O . LYS A 1 107 ? 3.960 -41.134 41.213 1.00 62.53 107 LYS A O 1
ATOM 906 N N . ASP A 1 108 ? 3.690 -38.904 41.195 1.00 63.22 108 ASP A N 1
ATOM 907 C CA . ASP A 1 108 ? 3.898 -38.697 42.630 1.00 63.22 108 ASP A CA 1
ATOM 908 C C . ASP A 1 108 ? 2.752 -39.295 43.464 1.00 63.22 108 ASP A C 1
ATOM 910 O O . ASP A 1 108 ? 3.005 -39.885 44.514 1.00 63.22 108 ASP A O 1
ATOM 914 N N . LEU A 1 109 ? 1.505 -39.230 42.976 1.00 64.31 109 LEU A N 1
ATOM 915 C CA . LEU A 1 109 ? 0.346 -39.859 43.622 1.00 64.31 109 LEU A CA 1
ATOM 916 C C . LEU A 1 109 ? 0.436 -41.393 43.601 1.00 64.31 109 LEU A C 1
ATOM 918 O O . LEU A 1 109 ? 0.215 -42.029 44.629 1.00 64.31 109 LEU A O 1
ATOM 922 N N . ILE A 1 110 ? 0.818 -41.983 42.460 1.00 65.00 110 ILE A N 1
ATOM 923 C CA . ILE A 1 110 ? 1.030 -43.436 42.326 1.00 65.00 110 ILE A CA 1
ATOM 924 C C . ILE A 1 110 ? 2.159 -43.908 43.254 1.00 65.00 110 ILE A C 1
ATOM 926 O O . ILE A 1 110 ? 2.012 -44.915 43.941 1.00 65.00 110 ILE A O 1
ATOM 930 N N . ASN A 1 111 ? 3.267 -43.165 43.332 1.00 58.31 111 ASN A N 1
ATOM 931 C CA . ASN A 1 111 ? 4.372 -43.504 44.232 1.00 58.31 111 ASN A CA 1
ATOM 932 C C . ASN A 1 111 ? 3.969 -43.425 45.713 1.00 58.31 111 ASN A C 1
ATOM 934 O O . ASN A 1 111 ? 4.445 -44.219 46.520 1.00 58.31 111 ASN A O 1
ATOM 938 N N . LYS A 1 112 ? 3.074 -42.499 46.074 1.00 60.09 112 LYS A N 1
ATOM 939 C CA . LYS A 1 112 ? 2.553 -42.374 47.441 1.00 60.09 112 LYS A CA 1
ATOM 940 C C . LYS A 1 112 ? 1.649 -43.551 47.815 1.00 60.09 112 LYS A C 1
ATOM 942 O O . LYS A 1 112 ? 1.841 -44.141 48.870 1.00 60.09 112 LYS A O 1
ATOM 947 N N . ILE A 1 113 ? 0.754 -43.951 46.908 1.00 60.53 113 ILE A N 1
ATOM 948 C CA . ILE A 1 113 ? -0.125 -45.119 47.083 1.00 60.53 113 ILE A CA 1
ATOM 949 C C . ILE A 1 113 ? 0.700 -46.409 47.219 1.00 60.53 113 ILE A C 1
ATOM 951 O O . ILE A 1 113 ? 0.452 -47.201 48.123 1.00 60.53 113 ILE A O 1
ATOM 955 N N . ASN A 1 114 ? 1.738 -46.585 46.396 1.00 54.72 114 ASN A N 1
ATOM 956 C CA . ASN A 1 114 ? 2.610 -47.762 46.465 1.00 54.72 114 ASN A CA 1
ATOM 957 C C . ASN A 1 114 ? 3.428 -47.829 47.770 1.00 54.72 114 ASN A C 1
ATOM 959 O O . ASN A 1 114 ? 3.664 -48.919 48.292 1.00 54.72 114 ASN A O 1
ATOM 963 N N . ASN A 1 115 ? 3.840 -46.682 48.323 1.00 53.22 115 ASN A N 1
ATOM 964 C CA . ASN A 1 115 ? 4.530 -46.627 49.617 1.00 53.22 115 ASN A CA 1
ATOM 965 C C . ASN A 1 115 ? 3.577 -46.885 50.799 1.00 53.22 115 ASN A C 1
ATOM 967 O O . ASN A 1 115 ? 3.965 -47.537 51.770 1.00 53.22 115 ASN A O 1
ATOM 971 N N . ASP A 1 116 ? 2.323 -46.437 50.706 1.00 53.78 116 ASP A N 1
ATOM 972 C CA . ASP A 1 116 ? 1.300 -46.698 51.725 1.00 53.78 116 ASP A CA 1
ATOM 973 C C . ASP A 1 116 ? 0.838 -48.172 51.718 1.00 53.78 116 ASP A C 1
ATOM 975 O O . ASP A 1 116 ? 0.537 -48.731 52.776 1.00 53.78 116 ASP A O 1
ATOM 979 N N . GLU A 1 117 ? 0.855 -48.851 50.562 1.00 50.84 117 GLU A N 1
ATOM 980 C CA . GLU A 1 117 ? 0.583 -50.295 50.465 1.00 50.84 117 GLU A CA 1
ATOM 981 C C . GLU A 1 117 ? 1.729 -51.173 50.999 1.00 50.84 117 GLU A C 1
ATOM 983 O O . GLU A 1 117 ? 1.461 -52.235 51.570 1.00 50.84 117 GLU A O 1
ATOM 988 N N . GLN A 1 118 ? 2.992 -50.736 50.904 1.00 45.56 118 GLN A N 1
ATOM 989 C CA . GLN A 1 118 ? 4.115 -51.452 51.530 1.00 45.56 118 GLN A CA 1
ATOM 990 C C . GLN A 1 118 ? 4.151 -51.288 53.058 1.00 45.56 118 GLN A C 1
ATOM 992 O O . GLN A 1 118 ? 4.523 -52.228 53.760 1.00 45.56 118 GLN A O 1
ATOM 997 N N . ASN A 1 119 ? 3.663 -50.167 53.599 1.00 44.97 119 ASN A N 1
ATOM 998 C CA . ASN A 1 119 ? 3.536 -49.976 55.051 1.00 44.97 119 ASN A CA 1
ATOM 999 C C . ASN A 1 119 ? 2.327 -50.691 55.681 1.00 44.97 119 ASN A C 1
ATOM 1001 O O . ASN A 1 119 ? 2.260 -50.814 56.903 1.00 44.97 119 ASN A O 1
ATOM 1005 N N . LYS A 1 120 ? 1.390 -51.216 54.880 1.00 43.16 120 LYS A N 1
ATOM 1006 C CA . LYS A 1 120 ? 0.233 -51.991 55.368 1.00 43.16 120 LYS A CA 1
ATOM 1007 C C . LYS A 1 120 ? 0.436 -53.512 55.358 1.00 43.16 120 LYS A C 1
ATOM 1009 O O . LYS A 1 120 ? -0.449 -54.232 55.810 1.00 43.16 120 LYS A O 1
ATOM 1014 N N . LYS A 1 121 ? 1.584 -54.004 54.874 1.00 40.66 121 LYS A N 1
ATOM 1015 C CA . LYS A 1 121 ? 1.926 -55.441 54.802 1.00 40.66 121 LYS A CA 1
ATOM 1016 C C . LYS A 1 121 ? 3.031 -55.905 55.762 1.00 40.66 121 LYS A C 1
ATOM 1018 O O . LYS A 1 121 ? 3.406 -57.068 55.699 1.00 40.66 121 LYS A O 1
ATOM 1023 N N . ASN A 1 122 ? 3.490 -55.050 56.679 1.00 37.72 122 ASN A N 1
ATOM 1024 C CA . ASN A 1 122 ? 4.519 -55.383 57.677 1.00 37.72 122 ASN A CA 1
ATOM 1025 C C . ASN A 1 122 ? 4.033 -55.254 59.133 1.00 37.72 122 ASN A C 1
ATOM 1027 O O . ASN A 1 122 ? 4.797 -54.847 59.997 1.00 37.72 122 ASN A O 1
ATOM 1031 N N . ASN A 1 123 ? 2.782 -55.605 59.424 1.00 37.12 123 ASN A N 1
ATOM 1032 C CA . ASN A 1 123 ? 2.343 -55.857 60.797 1.00 37.12 123 ASN A CA 1
ATOM 1033 C C . ASN A 1 123 ? 1.563 -57.166 60.812 1.00 37.12 123 ASN A C 1
ATOM 1035 O O . ASN A 1 123 ? 0.357 -57.144 60.624 1.00 37.12 123 ASN A O 1
ATOM 1039 N N . ASP A 1 124 ? 2.296 -58.273 60.932 1.00 32.75 124 ASP A N 1
ATOM 1040 C CA . ASP A 1 124 ? 1.866 -59.513 61.587 1.00 32.75 124 ASP A CA 1
ATOM 1041 C C . ASP A 1 124 ? 3.021 -60.526 61.525 1.00 32.75 124 ASP A C 1
ATOM 1043 O O . ASP A 1 124 ? 3.081 -61.318 60.591 1.00 32.75 124 ASP A O 1
ATOM 1047 N N . THR A 1 125 ? 3.982 -60.470 62.465 1.00 30.03 125 THR A N 1
ATOM 1048 C CA . THR A 1 125 ? 4.451 -61.620 63.287 1.00 30.03 125 THR A CA 1
ATOM 1049 C C . THR A 1 125 ? 5.641 -61.281 64.215 1.00 30.03 125 THR A C 1
ATOM 1051 O O . THR A 1 125 ? 6.664 -60.786 63.756 1.00 30.03 125 THR A O 1
ATOM 1054 N N . ASN A 1 126 ? 5.496 -61.703 65.487 1.00 29.50 126 ASN A N 1
ATOM 1055 C CA . ASN A 1 126 ? 6.500 -62.099 66.512 1.00 29.50 126 ASN A CA 1
ATOM 1056 C C . ASN A 1 126 ? 7.315 -60.979 67.209 1.00 29.50 126 ASN A C 1
ATOM 1058 O O . ASN A 1 126 ? 8.033 -60.242 66.549 1.00 29.50 126 ASN A O 1
ATOM 1062 N N . VAL A 1 127 ? 7.165 -60.670 68.512 1.00 29.45 127 VAL A N 1
ATOM 1063 C CA . VAL A 1 127 ? 7.291 -61.417 69.803 1.00 29.45 127 VAL A CA 1
ATOM 1064 C C . VAL A 1 127 ? 8.753 -61.668 70.243 1.00 29.45 127 VAL A C 1
ATOM 1066 O O . VAL A 1 127 ? 9.456 -62.428 69.590 1.00 29.45 127 VAL A O 1
ATOM 1069 N N . GLU A 1 128 ? 9.099 -61.067 71.407 1.00 26.38 128 GLU A N 1
ATOM 1070 C CA . GLU A 1 128 ? 10.239 -61.307 72.345 1.00 26.38 128 GLU A CA 1
ATOM 1071 C C . GLU A 1 128 ? 11.663 -60.910 71.862 1.00 26.38 128 GLU A C 1
ATOM 1073 O O . GLU A 1 128 ? 12.021 -61.145 70.722 1.00 26.38 128 GLU A O 1
ATOM 1078 N N . THR A 1 129 ? 12.594 -60.290 72.613 1.00 25.14 129 THR A N 1
ATOM 1079 C CA . THR A 1 129 ? 12.798 -60.042 74.059 1.00 25.14 129 THR A CA 1
ATOM 1080 C C . THR A 1 129 ? 13.905 -58.970 74.255 1.00 25.14 129 THR A C 1
ATOM 1082 O O . THR A 1 129 ? 14.893 -58.986 73.534 1.00 25.14 129 THR A O 1
ATOM 1085 N N . GLN A 1 130 ? 13.740 -58.104 75.265 1.00 25.06 130 GLN A N 1
ATOM 1086 C CA . GLN A 1 130 ? 14.729 -57.584 76.242 1.00 25.06 130 GLN A CA 1
ATOM 1087 C C . GLN A 1 130 ? 16.110 -56.960 75.869 1.00 25.06 130 GLN A C 1
ATOM 1089 O O . GLN A 1 130 ? 17.002 -57.613 75.344 1.00 25.06 130 GLN A O 1
ATOM 1094 N N . ASN A 1 131 ? 16.289 -55.747 76.430 1.00 24.55 131 ASN A N 1
ATOM 1095 C CA . ASN A 1 131 ? 17.409 -55.232 77.257 1.00 24.55 131 ASN A CA 1
ATOM 1096 C C . ASN A 1 131 ? 18.332 -54.094 76.749 1.00 24.55 131 ASN A C 1
ATOM 1098 O O . ASN A 1 131 ? 18.990 -54.178 75.721 1.00 24.55 131 ASN A O 1
ATOM 1102 N N . ASP A 1 132 ? 18.411 -53.099 77.648 1.00 24.95 132 ASP A N 1
ATOM 1103 C CA . ASP A 1 132 ? 19.529 -52.237 78.063 1.00 24.95 132 ASP A CA 1
ATOM 1104 C C . ASP A 1 132 ? 19.984 -50.986 77.274 1.00 24.95 132 ASP A C 1
ATOM 1106 O O . ASP A 1 132 ? 20.697 -51.036 76.282 1.00 24.95 132 ASP A O 1
ATOM 1110 N N . SER A 1 133 ? 19.637 -49.836 77.874 1.00 25.28 133 SER A N 1
ATOM 1111 C CA . SER A 1 133 ? 20.545 -48.844 78.481 1.00 25.28 133 SER A CA 1
ATOM 1112 C C . SER A 1 133 ? 21.622 -48.109 77.645 1.00 25.28 133 SER A C 1
ATOM 1114 O O . SER A 1 133 ? 22.620 -48.675 77.224 1.00 25.28 133 SER A O 1
ATOM 1116 N N . SER A 1 134 ? 21.520 -46.768 77.713 1.00 25.61 134 SER A N 1
ATOM 1117 C CA . SER A 1 134 ? 22.604 -45.784 77.951 1.00 25.61 134 SER A CA 1
ATOM 1118 C C . SER A 1 134 ? 23.260 -44.998 76.790 1.00 25.61 134 SER A C 1
ATOM 1120 O O . SER A 1 134 ? 23.964 -45.537 75.949 1.00 25.61 134 SER A O 1
ATOM 1122 N N . VAL A 1 135 ? 23.166 -43.666 76.952 1.00 25.70 135 VAL A N 1
ATOM 1123 C CA . VAL A 1 135 ? 24.238 -42.644 76.856 1.00 25.70 135 VAL A CA 1
ATOM 1124 C C . VAL A 1 135 ? 24.564 -41.964 75.509 1.00 25.70 135 VAL A C 1
ATOM 1126 O O . VAL A 1 135 ? 24.957 -42.561 74.515 1.00 25.70 135 VAL A O 1
ATOM 1129 N N . HIS A 1 136 ? 24.442 -40.629 75.583 1.00 26.11 136 HIS A N 1
ATOM 1130 C CA . HIS A 1 136 ? 25.044 -39.557 74.780 1.00 26.11 136 HIS A CA 1
ATOM 1131 C C . HIS A 1 136 ? 26.507 -39.793 74.373 1.00 26.11 136 HIS A C 1
ATOM 1133 O O . HIS A 1 136 ? 27.267 -40.323 75.169 1.00 26.11 136 HIS A O 1
ATOM 1139 N N . ILE A 1 137 ? 26.938 -39.212 73.244 1.00 28.19 137 ILE A N 1
ATOM 1140 C CA . ILE A 1 137 ? 28.139 -38.352 73.147 1.00 28.19 137 ILE A CA 1
ATOM 1141 C C . ILE A 1 137 ? 28.162 -37.652 71.774 1.00 28.19 137 ILE A C 1
ATOM 1143 O O . ILE A 1 137 ? 27.937 -38.265 70.733 1.00 28.19 137 ILE A O 1
ATOM 1147 N N . GLU A 1 138 ? 28.427 -36.348 71.813 1.00 26.11 138 GLU A N 1
ATOM 1148 C CA . GLU A 1 138 ? 28.777 -35.469 70.694 1.00 26.11 138 GLU A CA 1
ATOM 1149 C C . GLU A 1 138 ? 30.093 -35.884 70.015 1.00 26.11 138 GLU A C 1
ATOM 1151 O O . GLU A 1 138 ? 30.986 -36.415 70.674 1.00 26.11 138 GLU A O 1
ATOM 1156 N N . LYS A 1 139 ? 30.276 -35.519 68.738 1.00 27.86 139 LYS A N 1
ATOM 1157 C CA . LYS A 1 139 ? 31.553 -34.969 68.245 1.00 27.86 139 LYS A CA 1
ATOM 1158 C C . LYS A 1 139 ? 31.428 -34.392 66.837 1.00 27.86 139 LYS A C 1
ATOM 1160 O O . LYS A 1 139 ? 31.086 -35.088 65.885 1.00 27.86 139 LYS A O 1
ATOM 1165 N N . GLU A 1 140 ? 31.769 -33.113 66.743 1.00 24.92 140 GLU A N 1
ATOM 1166 C CA . GLU A 1 140 ? 32.236 -32.435 65.538 1.00 24.92 140 GLU A CA 1
ATOM 1167 C C . GLU A 1 140 ? 33.489 -33.124 64.964 1.00 24.92 140 GLU A C 1
ATOM 1169 O O . GLU A 1 140 ? 34.324 -33.625 65.721 1.00 24.92 140 GLU A O 1
ATOM 1174 N N . ASN A 1 141 ? 33.657 -33.084 63.636 1.00 26.38 141 ASN A N 1
ATOM 1175 C CA . ASN A 1 141 ? 34.892 -32.591 63.014 1.00 26.38 141 ASN A CA 1
ATOM 1176 C C . ASN A 1 141 ? 34.768 -32.428 61.489 1.00 26.38 141 ASN A C 1
ATOM 1178 O O . ASN A 1 141 ? 34.215 -33.267 60.782 1.00 26.38 141 ASN A O 1
ATOM 1182 N N . ASN A 1 142 ? 35.353 -31.321 61.032 1.00 26.28 142 ASN A N 1
ATOM 1183 C CA . ASN A 1 142 ? 35.601 -30.897 59.657 1.00 26.28 142 ASN A CA 1
ATOM 1184 C C . ASN A 1 142 ? 36.436 -31.904 58.843 1.00 26.28 142 ASN A C 1
ATOM 1186 O O . ASN A 1 142 ? 37.351 -32.517 59.390 1.00 26.28 142 ASN A O 1
ATOM 1190 N N . ASN A 1 143 ? 36.236 -31.954 57.519 1.00 27.55 143 ASN A N 1
ATOM 1191 C CA . ASN A 1 143 ? 37.250 -31.467 56.569 1.00 27.55 143 ASN A CA 1
ATOM 1192 C C . ASN A 1 143 ? 36.801 -31.526 55.102 1.00 27.55 143 ASN A C 1
ATOM 1194 O O . ASN A 1 143 ? 36.179 -32.480 54.640 1.00 27.55 143 ASN A O 1
ATOM 1198 N N . ASP A 1 144 ? 37.221 -30.486 54.388 1.00 27.97 144 ASP A N 1
ATOM 1199 C CA . ASP A 1 144 ? 37.208 -30.303 52.945 1.00 27.97 144 ASP A CA 1
ATOM 1200 C C . ASP A 1 144 ? 37.892 -31.445 52.174 1.00 27.97 144 ASP A C 1
ATOM 1202 O O . ASP A 1 144 ? 38.976 -31.891 52.556 1.00 27.97 144 ASP A O 1
ATOM 1206 N N . ASN A 1 145 ? 37.329 -31.835 51.021 1.00 27.45 145 ASN A N 1
ATOM 1207 C CA . ASN A 1 145 ? 38.052 -31.798 49.743 1.00 27.45 145 ASN A CA 1
ATOM 1208 C C . ASN A 1 145 ? 37.227 -32.270 48.531 1.00 27.45 145 ASN A C 1
ATOM 1210 O O . ASN A 1 145 ? 36.599 -33.323 48.537 1.00 27.45 145 ASN A O 1
ATOM 1214 N N . LEU A 1 146 ? 37.423 -31.509 47.448 1.00 30.19 146 LEU A N 1
ATOM 1215 C CA . LEU A 1 146 ? 37.722 -31.954 46.078 1.00 30.19 146 LEU A CA 1
ATOM 1216 C C . LEU A 1 146 ? 36.729 -31.534 44.980 1.00 30.19 146 LEU A C 1
ATOM 1218 O O . LEU A 1 146 ? 35.952 -32.313 44.433 1.00 30.19 146 LEU A O 1
ATOM 1222 N N . LYS A 1 147 ? 36.891 -30.271 44.562 1.00 29.16 147 LYS A N 1
ATOM 1223 C CA . LYS A 1 147 ? 36.805 -29.877 43.149 1.00 29.16 147 LYS A CA 1
ATOM 1224 C C . LYS A 1 147 ? 37.849 -30.671 42.362 1.00 29.16 147 LYS A C 1
ATOM 1226 O O . LYS A 1 147 ? 39.012 -30.625 42.742 1.00 29.16 147 LYS A O 1
ATOM 1231 N N . ASN A 1 148 ? 37.437 -31.331 41.282 1.00 27.78 148 ASN A N 1
ATOM 1232 C CA . ASN A 1 148 ? 38.180 -31.515 40.027 1.00 27.78 148 ASN A CA 1
ATOM 1233 C C . ASN A 1 148 ? 37.369 -32.445 39.121 1.00 27.78 148 ASN A C 1
ATOM 1235 O O . ASN A 1 148 ? 37.135 -33.582 39.509 1.00 27.78 148 ASN A O 1
ATOM 1239 N N . ASN A 1 149 ? 36.933 -31.956 37.953 1.00 27.31 149 ASN A N 1
ATOM 1240 C CA . ASN A 1 149 ? 36.828 -32.735 36.707 1.00 27.31 149 ASN A CA 1
ATOM 1241 C C . ASN A 1 149 ? 36.336 -31.852 35.543 1.00 27.31 149 ASN A C 1
ATOM 1243 O O . ASN A 1 149 ? 35.159 -31.834 35.192 1.00 27.31 149 ASN A O 1
ATOM 1247 N N . ILE A 1 150 ? 37.279 -31.133 34.927 1.00 29.98 150 ILE A N 1
ATOM 1248 C CA . ILE A 1 150 ? 37.263 -30.745 33.509 1.00 29.98 150 ILE A CA 1
ATOM 1249 C C . ILE A 1 150 ? 38.645 -31.128 32.953 1.00 29.98 150 ILE A C 1
ATOM 1251 O O . ILE A 1 150 ? 39.636 -30.988 33.661 1.00 29.98 150 ILE A O 1
ATOM 1255 N N . GLN A 1 151 ? 38.678 -31.573 31.691 1.00 27.91 151 GLN A N 1
ATOM 1256 C CA . GLN A 1 151 ? 39.846 -31.939 30.867 1.00 27.91 151 GLN A CA 1
ATOM 1257 C C . GLN A 1 151 ? 40.495 -33.297 31.143 1.00 27.91 151 GLN A C 1
ATOM 1259 O O . GLN A 1 151 ? 41.426 -33.382 31.930 1.00 27.91 151 GLN A O 1
ATOM 1264 N N . GLN A 1 152 ? 40.085 -34.312 30.366 1.00 28.70 152 GLN A N 1
ATOM 1265 C CA . GLN A 1 152 ? 40.985 -35.267 29.686 1.00 28.70 152 GLN A CA 1
ATOM 1266 C C . GLN A 1 152 ? 40.194 -36.339 28.908 1.00 28.70 152 GLN A C 1
ATOM 1268 O O . GLN A 1 152 ? 40.169 -37.487 29.315 1.00 28.70 152 GLN A O 1
ATOM 1273 N N . ILE A 1 153 ? 39.561 -35.997 27.774 1.00 30.20 153 ILE A N 1
ATOM 1274 C CA . ILE A 1 153 ? 39.308 -36.971 26.686 1.00 30.20 153 ILE A CA 1
ATOM 1275 C C . ILE A 1 153 ? 39.406 -36.232 25.338 1.00 30.20 153 ILE A C 1
ATOM 1277 O O . ILE A 1 153 ? 38.420 -35.804 24.744 1.00 30.20 153 ILE A O 1
ATOM 1281 N N . LYS A 1 154 ? 40.639 -36.031 24.874 1.00 26.03 154 LYS A N 1
ATOM 1282 C CA . LYS A 1 154 ? 40.996 -35.847 23.463 1.00 26.03 154 LYS A CA 1
ATOM 1283 C C . LYS A 1 154 ? 42.205 -36.743 23.217 1.00 26.03 154 LYS A C 1
ATOM 1285 O O . LYS A 1 154 ? 43.114 -36.735 24.037 1.00 26.03 154 LYS A O 1
ATOM 1290 N N . GLN A 1 155 ? 42.199 -37.398 22.056 1.00 27.67 155 GLN A N 1
ATOM 1291 C CA . GLN A 1 155 ? 43.197 -38.322 21.494 1.00 27.67 155 GLN A CA 1
ATOM 1292 C C . GLN A 1 155 ? 42.955 -39.802 21.822 1.00 27.67 155 GLN A C 1
ATOM 1294 O O . GLN A 1 155 ? 43.293 -40.279 22.896 1.00 27.67 155 GLN A O 1
ATOM 1299 N N . ILE A 1 156 ? 42.379 -40.527 20.858 1.00 29.69 156 ILE A N 1
ATOM 1300 C CA . ILE A 1 156 ? 43.063 -41.556 20.050 1.00 29.69 156 ILE A CA 1
ATOM 1301 C C . ILE A 1 156 ? 42.046 -42.073 19.011 1.00 29.69 156 ILE A C 1
ATOM 1303 O O . ILE A 1 156 ? 41.055 -42.700 19.372 1.00 29.69 156 ILE A O 1
ATOM 1307 N N . ASN A 1 157 ? 42.254 -41.706 17.738 1.00 28.78 157 ASN A N 1
ATOM 1308 C CA . ASN A 1 157 ? 42.132 -42.552 16.535 1.00 28.78 157 ASN A CA 1
ATOM 1309 C C . ASN A 1 157 ? 42.142 -41.678 15.267 1.00 28.78 157 ASN A C 1
ATOM 1311 O O . ASN A 1 157 ? 41.114 -41.206 14.790 1.00 28.78 157 ASN A O 1
ATOM 1315 N N . HIS A 1 158 ? 43.350 -41.480 14.736 1.00 26.11 158 HIS A N 1
ATOM 1316 C CA . HIS A 1 158 ? 43.615 -41.183 13.331 1.00 26.11 158 HIS A CA 1
ATOM 1317 C C . HIS A 1 158 ? 43.874 -42.516 12.621 1.00 26.11 158 HIS A C 1
ATOM 1319 O O . HIS A 1 158 ? 44.808 -43.212 13.009 1.00 26.11 158 HIS A O 1
ATOM 1325 N N . ILE A 1 159 ? 43.132 -42.820 11.554 1.00 27.11 159 ILE A N 1
ATOM 1326 C CA . ILE A 1 159 ? 43.640 -43.594 10.412 1.00 27.11 159 ILE A CA 1
ATOM 1327 C C . ILE A 1 159 ? 43.163 -42.886 9.140 1.00 27.11 159 ILE A C 1
ATOM 1329 O O . ILE A 1 159 ? 41.969 -42.691 8.927 1.00 27.11 159 ILE A O 1
ATOM 1333 N N . SER A 1 160 ? 44.141 -42.464 8.340 1.00 24.86 160 SER A N 1
ATOM 1334 C CA . SER A 1 160 ? 44.007 -41.936 6.985 1.00 24.86 160 SER A CA 1
ATOM 1335 C C . SER A 1 160 ? 43.400 -42.956 6.026 1.00 24.86 160 SER A C 1
ATOM 1337 O O . SER A 1 160 ? 43.748 -44.131 6.081 1.00 24.86 160 SER A O 1
ATOM 1339 N N . ASN A 1 161 ? 42.673 -42.474 5.017 1.00 24.47 161 ASN A N 1
ATOM 1340 C CA . ASN A 1 161 ? 43.018 -42.866 3.656 1.00 24.47 161 ASN A CA 1
ATOM 1341 C C . ASN A 1 161 ? 42.761 -41.722 2.674 1.00 24.47 161 ASN A C 1
ATOM 1343 O O . ASN A 1 161 ? 41.706 -41.096 2.664 1.00 24.47 161 ASN A O 1
ATOM 1347 N N . ASN A 1 162 ? 43.801 -41.452 1.900 1.00 24.47 162 ASN A N 1
ATOM 1348 C CA . ASN A 1 162 ? 43.948 -40.424 0.888 1.00 24.47 162 ASN A CA 1
ATOM 1349 C C . ASN A 1 162 ? 44.073 -41.169 -0.446 1.00 24.47 162 ASN A C 1
ATOM 1351 O O . ASN A 1 162 ? 44.778 -42.173 -0.479 1.00 24.47 162 ASN A O 1
ATOM 1355 N N . ASN A 1 163 ? 43.443 -40.694 -1.518 1.00 26.19 163 ASN A N 1
ATOM 1356 C CA . ASN A 1 163 ? 43.886 -40.983 -2.882 1.00 26.19 163 ASN A CA 1
ATOM 1357 C C . ASN A 1 163 ? 43.436 -39.850 -3.811 1.00 26.19 163 ASN A C 1
ATOM 1359 O O . ASN A 1 163 ? 42.267 -39.730 -4.165 1.00 26.19 163 ASN A O 1
ATOM 1363 N N . ASN A 1 164 ? 44.420 -39.028 -4.176 1.00 24.84 164 ASN A N 1
ATOM 1364 C CA . ASN A 1 164 ? 44.420 -38.119 -5.315 1.00 24.84 164 ASN A CA 1
ATOM 1365 C C . ASN A 1 164 ? 44.867 -38.864 -6.577 1.00 24.84 164 ASN A C 1
ATOM 1367 O O . ASN A 1 164 ? 45.700 -39.766 -6.470 1.00 24.84 164 ASN A O 1
ATOM 1371 N N . ASN A 1 165 ? 44.406 -38.382 -7.737 1.00 26.75 165 ASN A N 1
ATOM 1372 C CA . ASN A 1 165 ? 45.099 -38.244 -9.039 1.00 26.75 165 ASN A CA 1
ATOM 1373 C C . ASN A 1 165 ? 44.072 -38.419 -10.171 1.00 26.75 165 ASN A C 1
ATOM 1375 O O . ASN A 1 165 ? 43.201 -39.269 -10.057 1.00 26.75 165 ASN A O 1
ATOM 1379 N N . LYS A 1 166 ? 44.138 -37.761 -11.326 1.00 27.98 166 LYS A N 1
ATOM 1380 C CA . LYS A 1 166 ? 44.852 -36.588 -11.860 1.00 27.98 166 LYS A CA 1
ATOM 1381 C C . LYS A 1 166 ? 44.249 -36.372 -13.262 1.00 27.98 166 LYS A C 1
ATOM 1383 O O . LYS A 1 166 ? 43.832 -37.344 -13.882 1.00 27.98 166 LYS A O 1
ATOM 1388 N N . ASP A 1 167 ? 44.232 -35.120 -13.700 1.00 25.47 167 ASP A N 1
ATOM 1389 C CA . ASP A 1 167 ? 44.296 -34.576 -15.068 1.00 25.47 167 ASP A CA 1
ATOM 1390 C C . ASP A 1 167 ? 44.189 -35.531 -16.277 1.00 25.47 167 ASP A C 1
ATOM 1392 O O . ASP A 1 167 ? 44.956 -36.485 -16.384 1.00 25.47 167 ASP A O 1
ATOM 1396 N N . ASN A 1 168 ? 43.365 -35.158 -17.270 1.00 26.31 168 ASN A N 1
ATOM 1397 C CA . ASN A 1 168 ? 43.805 -35.095 -18.671 1.00 26.31 168 ASN A CA 1
ATOM 1398 C C . ASN A 1 168 ? 42.882 -34.241 -19.563 1.00 26.31 168 ASN A C 1
ATOM 1400 O O . ASN A 1 168 ? 41.664 -34.208 -19.413 1.00 26.31 168 ASN A O 1
ATOM 1404 N N . ILE A 1 169 ? 43.553 -33.540 -20.475 1.00 24.80 169 ILE A N 1
ATOM 1405 C CA . ILE A 1 169 ? 43.104 -32.659 -21.562 1.00 24.80 169 ILE A CA 1
ATOM 1406 C C . ILE A 1 169 ? 42.892 -33.482 -22.857 1.00 24.80 169 ILE A C 1
ATOM 1408 O O . ILE A 1 169 ? 43.439 -34.578 -22.941 1.00 24.80 169 ILE A O 1
ATOM 1412 N N . CYS A 1 170 ? 42.203 -32.869 -23.842 1.00 23.62 170 CYS A N 1
ATOM 1413 C CA . CYS A 1 170 ? 42.083 -33.159 -25.297 1.00 23.62 170 CYS A CA 1
ATOM 1414 C C . CYS A 1 170 ? 41.216 -34.379 -25.683 1.00 23.62 170 CYS A C 1
ATOM 1416 O O . CYS A 1 170 ? 41.171 -35.354 -24.951 1.00 23.62 170 CYS A O 1
ATOM 1418 N N . ASP A 1 171 ? 40.420 -34.409 -26.756 1.00 25.11 171 ASP A N 1
ATOM 1419 C CA . ASP A 1 171 ? 40.393 -33.690 -28.033 1.00 25.11 171 ASP A CA 1
ATOM 1420 C C . ASP A 1 171 ? 38.954 -33.663 -28.584 1.00 25.11 171 ASP A C 1
ATOM 1422 O O . ASP A 1 171 ? 38.103 -34.460 -28.184 1.00 25.11 171 ASP A O 1
ATOM 1426 N N . GLY A 1 172 ? 38.689 -32.755 -29.526 1.00 23.47 172 GLY A N 1
ATOM 1427 C CA . GLY A 1 172 ? 37.449 -32.747 -30.295 1.00 23.47 172 GLY A CA 1
ATOM 1428 C C . GLY A 1 172 ? 37.334 -33.927 -31.261 1.00 23.47 172 GLY A C 1
ATOM 1429 O O . GLY A 1 172 ? 38.340 -34.450 -31.730 1.00 23.47 172 GLY A O 1
ATOM 1430 N N . HIS A 1 173 ? 36.099 -34.284 -31.608 1.00 29.38 173 HIS A N 1
ATOM 1431 C CA . HIS A 1 173 ? 35.699 -34.675 -32.957 1.00 29.38 173 HIS A CA 1
ATOM 1432 C C . HIS A 1 173 ? 34.188 -34.492 -33.091 1.00 29.38 173 HIS A C 1
ATOM 1434 O O . HIS A 1 173 ? 33.416 -34.868 -32.211 1.00 29.38 173 HIS A O 1
ATOM 1440 N N . ASN A 1 174 ? 33.827 -33.864 -34.205 1.00 28.09 174 ASN A N 1
ATOM 1441 C CA . ASN A 1 174 ? 32.483 -33.750 -34.742 1.00 28.09 174 ASN A CA 1
ATOM 1442 C C . ASN A 1 174 ? 31.809 -35.121 -34.791 1.00 28.09 174 ASN A C 1
ATOM 1444 O O . ASN A 1 174 ? 32.479 -36.099 -35.112 1.00 28.09 174 ASN A O 1
ATOM 1448 N N . ASN A 1 175 ? 30.501 -35.154 -34.560 1.00 29.77 175 ASN A N 1
ATOM 1449 C CA . ASN A 1 175 ? 29.594 -35.956 -35.367 1.00 29.77 175 ASN A CA 1
ATOM 1450 C C . ASN A 1 175 ? 28.216 -35.297 -35.357 1.00 29.77 175 ASN A C 1
ATOM 1452 O O . ASN A 1 175 ? 27.738 -34.825 -34.326 1.00 29.77 175 ASN A O 1
ATOM 1456 N N . ASP A 1 176 ? 27.680 -35.248 -36.564 1.00 29.61 176 ASP A N 1
ATOM 1457 C CA . ASP A 1 176 ? 26.398 -34.736 -37.004 1.00 29.61 176 ASP A CA 1
ATOM 1458 C C . ASP A 1 176 ? 25.232 -35.203 -36.120 1.00 29.61 176 ASP A C 1
ATOM 1460 O O . ASP A 1 176 ? 25.182 -36.363 -35.705 1.00 29.61 176 ASP A O 1
ATOM 1464 N N . ILE A 1 177 ? 24.295 -34.294 -35.842 1.00 32.28 177 ILE A N 1
ATOM 1465 C CA . ILE A 1 177 ? 22.948 -34.647 -35.393 1.00 32.28 177 ILE A CA 1
ATOM 1466 C C . ILE A 1 177 ? 21.974 -33.959 -36.335 1.00 32.28 177 ILE A C 1
ATOM 1468 O O . ILE A 1 177 ? 22.055 -32.752 -36.570 1.00 32.28 177 ILE A O 1
ATOM 1472 N N . ASP A 1 178 ? 21.132 -34.819 -36.882 1.00 31.38 178 ASP A N 1
ATOM 1473 C CA . ASP A 1 178 ? 20.156 -34.618 -37.928 1.00 31.38 178 ASP A CA 1
ATOM 1474 C C . ASP A 1 178 ? 19.118 -33.535 -37.602 1.00 31.38 178 ASP A C 1
ATOM 1476 O O . ASP A 1 178 ? 18.757 -33.289 -36.448 1.00 31.38 178 ASP A O 1
ATOM 1480 N N . GLU A 1 179 ? 18.658 -32.887 -38.671 1.00 41.75 179 GLU A N 1
ATOM 1481 C CA . GLU A 1 179 ? 17.427 -32.106 -38.717 1.00 41.75 179 GLU A CA 1
ATOM 1482 C C . GLU A 1 179 ? 16.248 -33.053 -38.468 1.00 41.75 179 GLU A C 1
ATOM 1484 O O . GLU A 1 179 ? 15.978 -33.905 -39.308 1.00 41.75 179 GLU A O 1
ATOM 1489 N N . ASP A 1 180 ? 15.541 -32.886 -37.350 1.00 33.31 180 ASP A N 1
ATOM 1490 C CA . ASP A 1 180 ? 14.201 -33.441 -37.173 1.00 33.31 180 ASP A CA 1
ATOM 1491 C C . ASP A 1 180 ? 13.277 -32.370 -36.579 1.00 33.31 180 ASP A C 1
ATOM 1493 O O . ASP A 1 180 ? 13.615 -31.656 -35.631 1.00 33.31 180 ASP A O 1
ATOM 1497 N N . ASP A 1 181 ? 12.123 -32.251 -37.228 1.00 36.78 181 ASP A N 1
ATOM 1498 C CA . ASP A 1 181 ? 11.029 -31.320 -36.995 1.00 36.78 181 ASP A CA 1
ATOM 1499 C C . ASP A 1 181 ? 10.444 -31.432 -35.572 1.00 36.78 181 ASP A C 1
ATOM 15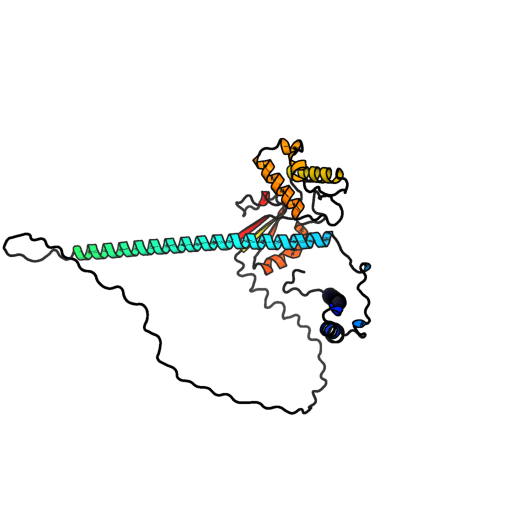01 O O . ASP A 1 181 ? 9.872 -32.458 -35.201 1.00 36.78 181 ASP A O 1
ATOM 1505 N N . ASP A 1 182 ? 10.498 -30.347 -34.794 1.00 35.31 182 ASP A N 1
ATOM 1506 C CA . ASP A 1 182 ? 9.714 -30.219 -33.561 1.00 35.31 182 ASP A CA 1
ATOM 1507 C C . ASP A 1 182 ? 8.313 -29.682 -33.901 1.00 35.31 182 ASP A C 1
ATOM 1509 O O . ASP A 1 182 ? 8.071 -28.474 -33.982 1.00 35.31 182 ASP A O 1
ATOM 1513 N N . GLU A 1 183 ? 7.381 -30.614 -34.115 1.00 36.62 183 GLU A N 1
ATOM 1514 C CA . GLU A 1 183 ? 5.940 -30.364 -34.074 1.00 36.62 183 GLU A CA 1
ATOM 1515 C C . GLU A 1 183 ? 5.533 -29.794 -32.700 1.00 36.62 183 GLU A C 1
ATOM 1517 O O . GLU A 1 183 ? 5.835 -30.367 -31.649 1.00 36.62 183 GLU A O 1
ATOM 1522 N N . GLU A 1 184 ? 4.800 -28.675 -32.717 1.00 38.22 184 GLU A N 1
ATOM 1523 C CA . GLU A 1 184 ? 4.106 -28.106 -31.558 1.00 38.22 184 GLU A CA 1
ATOM 1524 C C . GLU A 1 184 ? 3.188 -29.165 -30.922 1.00 38.22 184 GLU A C 1
ATOM 1526 O O . GLU A 1 184 ? 2.150 -29.529 -31.476 1.00 38.22 184 GLU A O 1
ATOM 1531 N N . ARG A 1 185 ? 3.563 -29.661 -29.737 1.00 37.59 185 ARG A N 1
ATOM 1532 C CA . ARG A 1 185 ? 2.645 -30.387 -28.856 1.00 37.59 185 ARG A CA 1
ATOM 1533 C C . ARG A 1 185 ? 1.972 -29.396 -27.918 1.00 37.59 185 ARG A C 1
ATOM 1535 O O . ARG A 1 185 ? 2.620 -28.785 -27.071 1.00 37.59 185 ARG A O 1
ATOM 1542 N N . ASP A 1 186 ? 0.662 -29.269 -28.082 1.00 39.19 186 ASP A N 1
ATOM 1543 C CA . ASP A 1 186 ? -0.237 -28.576 -27.166 1.00 39.19 186 ASP A CA 1
ATOM 1544 C C . ASP A 1 186 ? -0.276 -29.304 -25.807 1.00 39.19 186 ASP A C 1
ATOM 1546 O O . ASP A 1 186 ? -1.068 -30.220 -25.584 1.00 39.19 186 ASP A O 1
ATOM 1550 N N . ASP A 1 187 ? 0.585 -28.896 -24.875 1.00 38.16 187 ASP A N 1
ATOM 1551 C CA . ASP A 1 187 ? 0.579 -29.374 -23.488 1.00 38.16 187 ASP A CA 1
ATOM 1552 C C . ASP A 1 187 ? -0.526 -28.670 -22.662 1.00 38.16 187 ASP A C 1
ATOM 1554 O O . ASP A 1 187 ? -0.251 -27.892 -21.745 1.00 38.16 187 ASP A O 1
ATOM 1558 N N . GLU A 1 188 ? -1.804 -28.938 -22.956 1.00 42.50 188 GLU A N 1
ATOM 1559 C CA . GLU A 1 188 ? -2.937 -28.484 -22.118 1.00 42.50 188 GLU A CA 1
ATOM 1560 C C . GLU A 1 188 ? -3.177 -29.369 -20.871 1.00 42.50 188 GLU A C 1
ATOM 1562 O O . GLU A 1 188 ? -3.904 -28.976 -19.955 1.00 42.50 188 GLU A O 1
ATOM 1567 N N . GLU A 1 189 ? -2.534 -30.537 -20.754 1.00 38.62 189 GLU A N 1
ATOM 1568 C CA . GLU A 1 189 ? -2.831 -31.512 -19.684 1.00 38.62 189 GLU A CA 1
ATOM 1569 C C . GLU A 1 189 ? -1.981 -31.360 -18.401 1.00 38.62 189 GLU A C 1
ATOM 1571 O O . GLU A 1 189 ? -2.335 -31.897 -17.350 1.00 38.62 189 GLU A O 1
ATOM 1576 N N . GLY A 1 190 ? -0.899 -30.571 -18.417 1.00 33.59 190 GLY A N 1
ATOM 1577 C CA . GLY A 1 190 ? 0.015 -30.426 -17.269 1.00 33.59 190 GLY A CA 1
ATOM 1578 C C . GLY A 1 190 ? -0.461 -29.494 -16.141 1.00 33.59 190 GLY A C 1
ATOM 1579 O O . GLY A 1 190 ? 0.109 -29.495 -15.048 1.00 33.59 190 GLY A O 1
ATOM 1580 N N . ALA A 1 191 ? -1.499 -28.683 -16.370 1.00 38.56 191 ALA A N 1
ATOM 1581 C CA . ALA A 1 191 ? -1.888 -27.598 -15.458 1.00 38.56 191 ALA A CA 1
ATOM 1582 C C . ALA A 1 191 ? -2.888 -27.996 -14.352 1.00 38.56 191 ALA A C 1
ATOM 1584 O O . ALA A 1 191 ? -3.128 -27.202 -13.435 1.00 38.56 191 ALA A O 1
ATOM 1585 N N . ASN A 1 192 ? -3.479 -29.195 -14.421 1.00 38.06 192 ASN A N 1
ATOM 1586 C CA . ASN A 1 192 ? -4.518 -29.633 -13.478 1.00 38.06 192 ASN A CA 1
ATOM 1587 C C . ASN A 1 192 ? -4.042 -30.619 -12.403 1.00 38.06 192 ASN A C 1
ATOM 1589 O O . ASN A 1 192 ? -4.736 -30.776 -11.406 1.00 38.06 192 ASN A O 1
ATOM 1593 N N . TYR A 1 193 ? -2.844 -31.203 -12.514 1.00 36.84 193 TYR A N 1
ATOM 1594 C CA . TYR A 1 193 ? -2.367 -32.180 -11.521 1.00 36.84 193 TYR A CA 1
ATOM 1595 C C . TYR A 1 193 ? -1.894 -31.551 -10.189 1.00 36.84 193 TYR A C 1
ATOM 1597 O O . TYR A 1 193 ? -1.669 -32.258 -9.217 1.00 36.84 193 TYR A O 1
ATOM 1605 N N . TYR A 1 194 ? -1.763 -30.219 -10.111 1.00 42.75 194 TYR A N 1
ATOM 1606 C CA . TYR A 1 194 ? -1.279 -29.512 -8.910 1.00 42.75 194 TYR A CA 1
ATOM 1607 C C . TYR A 1 194 ? -2.340 -28.681 -8.173 1.00 42.75 194 TYR A C 1
ATOM 1609 O O . TYR A 1 194 ? -2.004 -28.008 -7.201 1.00 42.75 194 TYR A O 1
ATOM 1617 N N . LYS A 1 195 ? -3.599 -28.664 -8.629 1.00 44.78 195 LYS A N 1
ATOM 1618 C CA . LYS A 1 195 ? -4.624 -27.776 -8.048 1.00 44.78 195 LYS A CA 1
ATOM 1619 C C . LYS A 1 195 ? -5.429 -28.406 -6.915 1.00 44.78 195 LYS A C 1
ATOM 1621 O O . LYS A 1 195 ? -5.872 -27.676 -6.037 1.00 44.78 195 LYS A O 1
ATOM 1626 N N . GLU A 1 196 ? -5.606 -29.723 -6.915 1.00 38.41 196 GLU A N 1
ATOM 1627 C CA . GLU A 1 196 ? -6.543 -30.379 -5.991 1.00 38.41 196 GLU A CA 1
ATOM 1628 C C . GLU A 1 196 ? -5.926 -30.676 -4.608 1.00 38.41 196 GLU A C 1
ATOM 1630 O O . GLU A 1 196 ? -6.645 -30.683 -3.614 1.00 38.41 196 GLU A O 1
ATOM 1635 N N . ASP A 1 197 ? -4.594 -30.782 -4.507 1.00 40.19 197 ASP A N 1
ATOM 1636 C CA . ASP A 1 197 ? -3.900 -31.126 -3.252 1.00 40.19 197 ASP A CA 1
ATOM 1637 C C . ASP A 1 197 ? -3.467 -29.912 -2.387 1.00 40.19 197 ASP A C 1
ATOM 1639 O O . ASP A 1 197 ? -3.127 -30.086 -1.215 1.00 40.19 197 ASP A O 1
ATOM 1643 N N . GLU A 1 198 ? -3.447 -28.673 -2.914 1.00 49.66 198 GLU A N 1
ATOM 1644 C CA . GLU A 1 198 ? -2.983 -27.481 -2.159 1.00 49.66 198 GLU A CA 1
ATOM 1645 C C . GLU A 1 198 ? -4.091 -26.816 -1.304 1.00 49.66 198 GLU A C 1
ATOM 1647 O O . GLU A 1 198 ? -3.778 -26.177 -0.292 1.00 49.66 198 GLU A O 1
ATOM 1652 N N . GLU A 1 199 ? -5.379 -26.976 -1.642 1.00 47.94 199 GLU A N 1
ATOM 1653 C CA . GLU A 1 199 ? -6.485 -26.418 -0.836 1.00 47.94 199 GLU A CA 1
ATOM 1654 C C . GLU A 1 199 ? -6.689 -27.181 0.491 1.00 47.94 199 GLU A C 1
ATOM 1656 O O . GLU A 1 199 ? -7.037 -26.583 1.518 1.00 47.94 199 GLU A O 1
ATOM 1661 N N . GLU A 1 200 ? -6.360 -28.476 0.535 1.00 48.97 200 GLU A N 1
ATOM 1662 C CA . GLU A 1 200 ? -6.381 -29.301 1.748 1.00 48.97 200 GLU A CA 1
ATOM 1663 C C . GLU A 1 200 ? -5.089 -29.169 2.586 1.00 48.97 200 GLU A C 1
ATOM 1665 O O . GLU A 1 200 ? -4.323 -30.121 2.723 1.00 48.97 200 GLU A O 1
ATOM 1670 N N . LYS A 1 201 ? -4.857 -27.985 3.191 1.00 56.34 201 LYS A N 1
ATOM 1671 C CA . LYS A 1 201 ? -4.198 -27.775 4.523 1.00 56.34 201 LYS A CA 1
ATOM 1672 C C . LYS A 1 201 ? -3.868 -26.314 4.859 1.00 56.34 201 LYS A C 1
ATOM 1674 O O . LYS A 1 201 ? -2.969 -26.030 5.659 1.00 56.34 201 LYS A O 1
ATOM 1679 N N . MET A 1 202 ? -4.594 -25.339 4.318 1.00 67.94 202 MET A N 1
ATOM 1680 C CA . MET A 1 202 ? -4.393 -23.951 4.742 1.00 67.94 202 MET A CA 1
ATOM 1681 C C . MET A 1 202 ? -5.040 -23.687 6.112 1.00 67.94 202 MET A C 1
ATOM 1683 O O . MET A 1 202 ? -6.231 -23.403 6.239 1.00 67.94 202 MET A O 1
ATOM 1687 N N . LYS A 1 203 ? -4.214 -23.778 7.161 1.00 82.44 203 LYS A N 1
ATOM 1688 C CA . LYS A 1 203 ? -4.599 -23.641 8.578 1.00 82.44 203 LYS A CA 1
ATOM 1689 C C . LYS A 1 203 ? -5.150 -22.257 8.944 1.00 82.44 203 LYS A C 1
ATOM 1691 O O . LYS A 1 203 ? -5.889 -22.123 9.913 1.00 82.44 203 LYS A O 1
ATOM 1696 N N . PHE A 1 204 ? -4.768 -21.208 8.221 1.00 90.44 204 PHE A N 1
ATOM 1697 C CA . PHE A 1 204 ? -5.111 -19.833 8.579 1.00 90.44 204 PHE A CA 1
ATOM 1698 C C . PHE A 1 204 ? -5.922 -19.149 7.482 1.00 90.44 204 PHE A C 1
ATOM 1700 O O . PHE A 1 204 ? -5.573 -19.230 6.308 1.00 90.44 204 PHE A O 1
ATOM 1707 N N . LYS A 1 205 ? -6.977 -18.441 7.886 1.00 94.25 205 LYS A N 1
ATOM 1708 C CA . LYS A 1 205 ? -7.792 -17.552 7.047 1.00 94.25 205 LYS A CA 1
ATOM 1709 C C . LYS A 1 205 ? -7.638 -16.110 7.516 1.00 94.25 205 LYS A C 1
ATOM 1711 O O . LYS A 1 205 ? -7.163 -15.867 8.632 1.00 94.25 205 LYS A O 1
ATOM 1716 N N . ALA A 1 206 ? -8.035 -15.156 6.677 1.00 95.75 206 ALA A N 1
ATOM 1717 C CA . ALA A 1 206 ? -7.908 -13.740 7.000 1.00 95.75 206 ALA A CA 1
ATOM 1718 C C . ALA A 1 206 ? -9.147 -12.910 6.656 1.00 95.75 206 ALA A C 1
ATOM 1720 O O . ALA A 1 206 ? -9.884 -13.207 5.719 1.00 95.75 206 ALA A O 1
ATOM 1721 N N . ILE A 1 207 ? -9.331 -11.825 7.405 1.00 96.44 207 ILE A N 1
ATOM 1722 C CA . ILE A 1 207 ? -10.311 -10.772 7.139 1.00 96.44 207 ILE A CA 1
ATOM 1723 C C . ILE A 1 207 ? -9.554 -9.453 7.050 1.00 96.44 207 ILE A C 1
ATOM 1725 O O . ILE A 1 207 ? -8.805 -9.096 7.962 1.00 96.44 207 ILE A O 1
ATOM 1729 N N . VAL A 1 208 ? -9.740 -8.741 5.947 1.00 97.50 208 VAL A N 1
ATOM 1730 C CA . VAL A 1 208 ? -9.137 -7.440 5.675 1.00 97.50 208 VAL A CA 1
ATOM 1731 C C . VAL A 1 208 ? -10.223 -6.383 5.782 1.00 97.50 208 VAL A C 1
ATOM 1733 O O . VAL A 1 208 ? -11.182 -6.405 5.016 1.00 97.50 208 VAL A O 1
ATOM 1736 N N . TYR A 1 209 ? -10.057 -5.447 6.710 1.00 97.75 209 TYR A N 1
ATOM 1737 C CA . TYR A 1 209 ? -10.925 -4.284 6.857 1.00 97.75 209 TYR A CA 1
ATOM 1738 C C . TYR A 1 209 ? -10.289 -3.064 6.204 1.00 97.75 209 TYR A C 1
ATOM 1740 O O . TYR A 1 209 ? -9.187 -2.652 6.581 1.00 97.75 209 TYR A O 1
ATOM 1748 N N . VAL A 1 210 ? -11.013 -2.478 5.256 1.00 96.88 210 VAL A N 1
ATOM 1749 C CA . VAL A 1 210 ? -10.595 -1.305 4.486 1.00 96.88 210 VAL A CA 1
ATOM 1750 C C . VAL A 1 210 ? -11.484 -0.117 4.843 1.00 96.88 210 VAL A C 1
ATOM 1752 O O . VAL A 1 210 ? -12.712 -0.219 4.811 1.00 96.88 210 VAL A O 1
ATOM 1755 N N . ALA A 1 211 ? -10.875 1.021 5.169 1.00 94.88 211 ALA A N 1
ATOM 1756 C CA . ALA A 1 211 ? -11.592 2.278 5.351 1.00 94.88 211 ALA A CA 1
ATOM 1757 C C . ALA A 1 211 ? -11.604 3.053 4.030 1.00 94.88 211 ALA A C 1
ATOM 1759 O O . ALA A 1 211 ? -10.545 3.375 3.500 1.00 94.88 211 ALA A O 1
ATOM 1760 N N . ARG A 1 212 ? -12.794 3.384 3.510 1.00 90.75 212 ARG A N 1
ATOM 1761 C CA . ARG A 1 212 ? -12.913 4.183 2.273 1.00 90.75 212 ARG A CA 1
ATOM 1762 C C . ARG A 1 212 ? -12.447 5.625 2.453 1.00 90.75 212 ARG A C 1
ATOM 1764 O O . ARG A 1 212 ? -11.937 6.236 1.520 1.00 90.75 212 ARG A O 1
ATOM 1771 N N . GLU A 1 213 ? -12.644 6.168 3.646 1.00 89.94 213 GLU A N 1
ATOM 1772 C CA . GLU A 1 213 ? -12.353 7.559 3.961 1.00 89.94 213 GLU A CA 1
ATOM 1773 C C . GLU A 1 213 ? -11.731 7.667 5.349 1.00 89.94 213 GLU A C 1
ATOM 1775 O O . GLU A 1 213 ? -11.970 6.832 6.226 1.00 89.94 213 GLU A O 1
ATOM 1780 N N . TYR A 1 214 ? -10.948 8.725 5.552 1.00 91.06 214 TYR A N 1
ATOM 1781 C CA . TYR A 1 214 ? -10.511 9.118 6.884 1.00 91.06 214 TYR A CA 1
ATOM 1782 C C . TYR A 1 214 ? -11.720 9.496 7.749 1.00 91.06 214 TYR A C 1
ATOM 1784 O O . TYR A 1 214 ? -12.727 10.005 7.248 1.00 91.06 214 TYR A O 1
ATOM 1792 N N . ASN A 1 215 ? -11.621 9.283 9.060 1.00 90.81 215 ASN A N 1
ATOM 1793 C CA . ASN A 1 215 ? -12.656 9.753 9.981 1.00 90.81 215 ASN A CA 1
ATOM 1794 C C . ASN A 1 215 ? -12.680 11.294 10.064 1.00 90.81 215 ASN A C 1
ATOM 1796 O O . ASN A 1 215 ? -11.748 11.966 9.618 1.00 90.81 215 ASN A O 1
ATOM 1800 N N . ASP A 1 216 ? -13.736 11.866 10.648 1.00 91.50 216 ASP A N 1
ATOM 1801 C CA . ASP A 1 216 ? -13.939 13.324 10.679 1.00 91.50 216 ASP A CA 1
ATOM 1802 C C . ASP A 1 216 ? -12.775 14.076 11.339 1.00 91.50 216 ASP A C 1
ATOM 1804 O O . ASP A 1 216 ? -12.322 15.107 10.838 1.00 91.50 216 ASP A O 1
ATOM 1808 N N . THR A 1 217 ? -12.233 13.526 12.427 1.00 91.75 217 THR A N 1
ATOM 1809 C CA . THR A 1 217 ? -11.069 14.085 13.118 1.00 91.75 217 THR A CA 1
ATOM 1810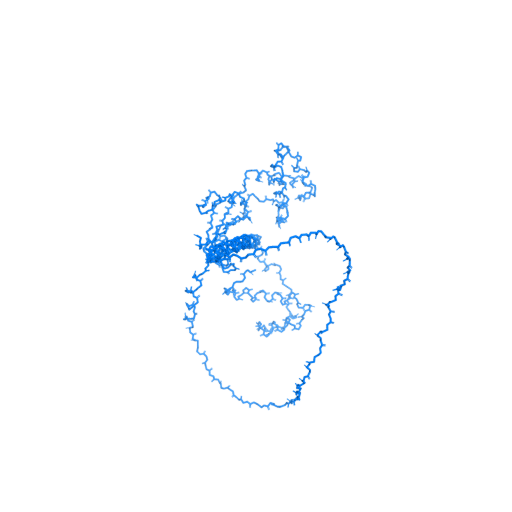 C C . THR A 1 217 ? -9.844 14.087 12.207 1.00 91.75 217 THR A C 1
ATOM 1812 O O . THR A 1 217 ? -9.197 15.115 12.042 1.00 91.75 217 THR A O 1
ATOM 1815 N N . GLN A 1 218 ? -9.531 12.967 11.558 1.00 92.06 218 GLN A N 1
ATOM 1816 C CA . GLN A 1 218 ? -8.407 12.846 10.626 1.00 92.06 218 GLN A CA 1
ATOM 1817 C C . GLN A 1 218 ? -8.561 13.770 9.414 1.00 92.06 218 GLN A C 1
ATOM 1819 O O . GLN A 1 218 ? -7.600 14.454 9.057 1.00 92.06 218 GLN A O 1
ATOM 1824 N N . LYS A 1 219 ? -9.763 13.859 8.825 1.00 93.12 219 LYS A N 1
ATOM 1825 C CA . LYS A 1 219 ? -10.079 14.811 7.747 1.00 93.12 219 LYS A CA 1
ATOM 1826 C C . LYS A 1 219 ? -9.795 16.245 8.187 1.00 93.12 219 LYS A C 1
ATOM 1828 O O . LYS A 1 219 ? -9.116 16.979 7.471 1.00 93.12 219 LYS A O 1
ATOM 1833 N N . LYS A 1 220 ? -10.205 16.621 9.404 1.00 93.94 220 LYS A N 1
ATOM 1834 C CA . LYS A 1 220 ? -9.918 17.949 9.966 1.00 93.94 220 LYS A CA 1
ATOM 1835 C C . LYS A 1 220 ? -8.420 18.226 10.076 1.00 93.94 220 LYS A C 1
ATOM 1837 O O . LYS A 1 220 ? -7.972 19.335 9.798 1.00 93.94 220 LYS A O 1
ATOM 1842 N N . ILE A 1 221 ? -7.631 17.227 10.460 1.00 93.94 221 ILE A N 1
ATOM 1843 C CA . ILE A 1 221 ? -6.173 17.357 10.562 1.00 93.94 221 ILE A CA 1
ATOM 1844 C C . ILE A 1 221 ? -5.526 17.497 9.188 1.00 93.94 221 ILE A C 1
ATOM 1846 O O . ILE A 1 221 ? -4.657 18.350 9.023 1.00 93.94 221 ILE A O 1
ATOM 1850 N N . ILE A 1 222 ? -5.988 16.739 8.194 1.00 92.19 222 ILE A N 1
ATOM 1851 C CA . ILE A 1 222 ? -5.549 16.877 6.800 1.00 92.19 222 ILE A CA 1
ATOM 1852 C C . ILE A 1 222 ? -5.847 18.289 6.276 1.00 92.19 222 ILE A C 1
ATOM 1854 O O . ILE A 1 222 ? -4.966 18.925 5.701 1.00 92.19 222 ILE A O 1
ATOM 1858 N N . GLU A 1 223 ? -7.044 18.826 6.531 1.00 93.69 223 GLU A N 1
ATOM 1859 C CA . GLU A 1 223 ? -7.393 20.210 6.182 1.00 93.69 223 GLU A CA 1
ATOM 1860 C C . GLU A 1 223 ? -6.455 21.230 6.840 1.00 93.69 223 GLU A C 1
ATOM 1862 O O . GLU A 1 223 ? -5.983 22.154 6.180 1.00 93.69 223 GLU A O 1
ATOM 1867 N N . ILE A 1 224 ? -6.156 21.072 8.135 1.00 94.56 224 ILE A N 1
ATOM 1868 C CA . ILE A 1 224 ? -5.255 21.982 8.855 1.00 94.56 224 ILE A CA 1
ATOM 1869 C C . ILE A 1 224 ? -3.834 21.901 8.288 1.00 94.56 224 ILE A C 1
ATOM 1871 O O . ILE A 1 224 ? -3.214 22.943 8.081 1.00 94.56 224 ILE A O 1
ATOM 1875 N N . LEU A 1 225 ? -3.328 20.700 7.993 1.00 92.38 225 LEU A N 1
ATOM 1876 C CA . LEU A 1 225 ? -2.020 20.518 7.358 1.00 92.38 225 LEU A CA 1
ATOM 1877 C C . LEU A 1 225 ? -1.978 21.181 5.977 1.00 92.38 225 LEU A C 1
ATOM 1879 O O . LEU A 1 225 ? -1.054 21.938 5.696 1.00 92.38 225 LEU A O 1
ATOM 1883 N N . ASN A 1 226 ? -3.008 20.986 5.155 1.00 91.94 226 ASN A N 1
ATOM 1884 C CA . ASN A 1 226 ? -3.121 21.636 3.850 1.00 91.94 226 ASN A CA 1
ATOM 1885 C C . ASN A 1 226 ? -3.171 23.167 3.970 1.00 91.94 226 ASN A C 1
ATOM 1887 O O . ASN A 1 226 ? -2.541 23.868 3.184 1.00 91.94 226 ASN A O 1
ATOM 1891 N N . ASN A 1 227 ? -3.847 23.705 4.987 1.00 92.25 227 ASN A N 1
ATOM 1892 C CA . ASN A 1 227 ? -3.857 25.144 5.257 1.00 92.25 227 ASN A CA 1
ATOM 1893 C C . ASN A 1 227 ? -2.482 25.669 5.691 1.00 92.25 227 ASN A C 1
ATOM 1895 O O . ASN A 1 227 ? -2.084 26.749 5.258 1.00 92.25 227 ASN A O 1
ATOM 1899 N N . ILE A 1 228 ? -1.745 24.918 6.516 1.00 92.00 228 ILE A N 1
ATOM 1900 C CA . ILE A 1 228 ? -0.364 25.260 6.893 1.00 92.00 228 ILE A CA 1
ATOM 1901 C C . ILE A 1 228 ? 0.514 25.344 5.641 1.00 92.00 228 ILE A C 1
ATOM 1903 O O . ILE A 1 228 ? 1.273 26.298 5.497 1.00 92.00 228 ILE A O 1
ATOM 1907 N N . ILE A 1 229 ? 0.373 24.386 4.724 1.00 90.25 229 ILE A N 1
ATOM 1908 C CA . ILE A 1 229 ? 1.128 24.366 3.471 1.00 90.25 229 ILE A CA 1
ATOM 1909 C C . ILE A 1 229 ? 0.719 25.523 2.550 1.00 90.25 229 ILE A C 1
ATOM 1911 O O . ILE A 1 229 ? 1.561 26.206 1.978 1.00 90.25 229 ILE A O 1
ATOM 1915 N N . ASN A 1 230 ? -0.576 25.806 2.434 1.00 89.62 230 ASN A N 1
ATOM 1916 C CA . ASN A 1 230 ? -1.058 26.910 1.607 1.00 89.62 230 ASN A CA 1
ATOM 1917 C C . ASN A 1 230 ? -0.589 28.282 2.109 1.00 89.62 230 ASN A C 1
ATOM 1919 O O . ASN A 1 230 ? -0.463 29.203 1.302 1.00 89.62 230 ASN A O 1
ATOM 1923 N N . ASN A 1 231 ? -0.322 28.422 3.405 1.00 89.94 231 ASN A N 1
ATOM 1924 C CA . ASN A 1 231 ? 0.147 29.666 4.008 1.00 89.94 231 ASN A CA 1
ATOM 1925 C C . ASN A 1 231 ? 1.679 29.770 4.099 1.00 89.94 231 ASN A C 1
ATOM 1927 O O . ASN A 1 231 ? 2.173 30.793 4.570 1.00 89.94 231 ASN A O 1
ATOM 1931 N N . SER A 1 232 ? 2.435 28.751 3.678 1.00 89.25 232 SER A N 1
ATOM 1932 C CA . SER A 1 232 ? 3.898 28.814 3.643 1.00 89.25 232 SER A CA 1
ATOM 1933 C C . SER A 1 232 ? 4.414 29.471 2.358 1.00 89.25 232 SER A C 1
ATOM 1935 O O . SER A 1 232 ? 3.751 29.465 1.317 1.00 89.25 232 SER A O 1
ATOM 1937 N N . GLU A 1 233 ? 5.613 30.055 2.433 1.00 85.31 233 GLU A N 1
ATOM 1938 C CA . GLU A 1 233 ? 6.228 30.799 1.325 1.00 85.31 233 GLU A CA 1
ATOM 1939 C C . GLU A 1 233 ? 6.519 29.912 0.109 1.00 85.31 233 GLU A C 1
ATOM 1941 O O . GLU A 1 233 ? 6.255 30.298 -1.028 1.00 85.31 233 GLU A O 1
ATOM 1946 N N . ASP A 1 234 ? 7.026 28.703 0.343 1.00 85.94 234 ASP A N 1
ATOM 1947 C CA . ASP A 1 234 ? 7.411 27.745 -0.694 1.00 85.94 234 ASP A CA 1
ATOM 1948 C C . ASP A 1 234 ? 6.276 26.789 -1.080 1.00 85.94 234 ASP A C 1
ATOM 1950 O O . ASP A 1 234 ? 6.484 25.858 -1.865 1.00 85.94 234 ASP A O 1
ATOM 1954 N N . LYS A 1 235 ? 5.079 27.010 -0.519 1.00 86.44 235 LYS A N 1
ATOM 1955 C CA . LYS A 1 235 ? 3.946 26.091 -0.589 1.00 86.44 235 LYS A CA 1
ATOM 1956 C C . LYS A 1 235 ? 4.319 24.687 -0.139 1.00 86.44 235 LYS A C 1
ATOM 1958 O O . LYS A 1 235 ? 3.717 23.754 -0.639 1.00 86.44 235 LYS A O 1
ATOM 1963 N N . LYS A 1 236 ? 5.285 24.487 0.763 1.00 86.69 236 LYS A N 1
ATOM 1964 C CA . LYS A 1 236 ? 5.606 23.169 1.337 1.00 86.69 236 LYS A CA 1
ATOM 1965 C C . LYS A 1 236 ? 5.288 23.127 2.818 1.00 86.69 236 LYS A C 1
ATOM 1967 O O . LYS A 1 236 ? 5.047 24.148 3.460 1.00 86.69 236 LYS A O 1
ATOM 1972 N N . LEU A 1 237 ? 5.286 21.919 3.371 1.00 88.56 237 LEU A N 1
ATOM 1973 C CA . LEU A 1 237 ? 5.093 21.733 4.800 1.00 88.56 237 LEU A CA 1
ATOM 1974 C C . LEU A 1 237 ? 6.330 22.247 5.565 1.00 88.56 237 LEU A C 1
ATOM 1976 O O . LEU A 1 237 ? 7.422 21.710 5.364 1.00 88.56 237 LEU A O 1
ATOM 1980 N N . PRO A 1 238 ? 6.185 23.244 6.458 1.00 90.19 238 PRO A N 1
ATOM 1981 C CA . PRO A 1 238 ? 7.299 23.755 7.251 1.00 90.19 238 PRO A CA 1
ATOM 1982 C C . PRO A 1 238 ? 7.865 22.694 8.199 1.00 90.19 238 PRO A C 1
ATOM 1984 O O . PRO A 1 238 ? 7.133 21.859 8.725 1.00 90.19 238 PRO A O 1
ATOM 1987 N N . THR A 1 239 ? 9.156 22.763 8.525 1.00 89.94 239 THR A N 1
ATOM 1988 C CA . THR A 1 239 ? 9.790 21.823 9.475 1.00 89.94 239 THR A CA 1
ATOM 1989 C C . THR A 1 239 ? 9.179 21.883 10.878 1.00 89.94 239 THR A C 1
ATOM 1991 O O . THR A 1 239 ? 9.146 20.881 11.588 1.00 89.94 239 THR A O 1
ATOM 1994 N N . ASN A 1 240 ? 8.635 23.037 11.271 1.00 92.94 240 ASN A N 1
ATOM 1995 C CA . ASN A 1 240 ? 7.938 23.255 12.537 1.00 92.94 240 ASN A CA 1
ATOM 1996 C C . ASN A 1 240 ? 6.417 23.001 12.461 1.00 92.94 240 ASN A C 1
ATOM 1998 O O . ASN A 1 240 ? 5.691 23.453 13.350 1.00 92.94 240 ASN A O 1
ATOM 2002 N N . TYR A 1 241 ? 5.918 22.282 11.445 1.00 92.25 241 TYR A N 1
ATOM 2003 C CA . TYR A 1 241 ? 4.478 22.053 11.255 1.00 92.25 241 TYR A CA 1
ATOM 2004 C C . TYR A 1 241 ? 3.776 21.453 12.476 1.00 92.25 241 TYR A C 1
ATOM 2006 O O . TYR A 1 241 ? 2.619 21.775 12.716 1.00 92.25 241 TYR A O 1
ATOM 2014 N N . ILE A 1 242 ? 4.459 20.624 13.275 1.00 94.31 242 ILE A N 1
ATOM 2015 C CA . ILE A 1 242 ? 3.891 20.057 14.507 1.00 94.31 242 ILE A CA 1
ATOM 2016 C C . ILE A 1 242 ? 3.500 21.169 15.485 1.00 94.31 242 ILE A C 1
ATOM 2018 O O . ILE A 1 242 ? 2.415 21.129 16.057 1.00 94.31 242 ILE A O 1
ATOM 2022 N N . ASN A 1 243 ? 4.343 22.192 15.644 1.00 94.31 243 ASN A N 1
ATOM 2023 C CA . ASN A 1 243 ? 4.045 23.315 16.532 1.00 94.31 243 ASN A CA 1
ATOM 2024 C C . ASN A 1 243 ? 2.854 24.122 16.006 1.00 94.31 243 ASN A C 1
ATOM 2026 O O . ASN A 1 243 ? 1.958 24.458 16.776 1.00 94.31 243 ASN A O 1
ATOM 2030 N N . LEU A 1 244 ? 2.811 24.371 14.693 1.00 94.62 244 LEU A N 1
ATOM 2031 C CA . LEU A 1 244 ? 1.697 25.062 14.035 1.00 94.62 244 LEU A CA 1
ATOM 2032 C C . LEU A 1 244 ? 0.385 24.273 14.161 1.00 94.62 244 LEU A C 1
ATOM 2034 O O . LEU A 1 244 ? -0.669 24.849 14.426 1.00 94.62 244 LEU A O 1
ATOM 2038 N N . LEU A 1 245 ? 0.456 22.946 14.033 1.00 94.31 245 LEU A N 1
ATOM 2039 C CA . LEU A 1 245 ? -0.678 22.046 14.197 1.00 94.31 245 LEU A CA 1
ATOM 2040 C C . LEU A 1 245 ? -1.213 22.086 15.633 1.00 94.31 245 LEU A C 1
ATOM 2042 O O . LEU A 1 245 ? -2.414 22.235 15.822 1.00 94.31 245 LEU A O 1
ATOM 2046 N N . VAL A 1 246 ? -0.341 22.003 16.645 1.00 94.19 246 VAL A N 1
ATOM 2047 C CA . VAL A 1 246 ? -0.738 22.047 18.067 1.00 94.19 246 VAL A CA 1
ATOM 2048 C C . VAL A 1 246 ? -1.316 23.409 18.467 1.00 94.19 246 VAL A C 1
ATOM 2050 O O . VAL A 1 246 ? -2.203 23.463 19.316 1.00 94.19 246 VAL A O 1
ATOM 2053 N N . GLN A 1 247 ? -0.842 24.501 17.859 1.00 93.56 247 GLN A N 1
ATOM 2054 C CA . GLN A 1 247 ? -1.352 25.858 18.095 1.00 93.56 247 GLN A CA 1
ATOM 2055 C C . GLN A 1 247 ? -2.727 26.113 17.466 1.00 93.56 247 GLN A C 1
ATOM 2057 O O . GLN A 1 247 ? -3.404 27.067 17.853 1.00 93.56 247 GLN A O 1
ATOM 2062 N N . ASN A 1 248 ? -3.159 25.283 16.512 1.00 95.44 248 ASN A N 1
ATOM 2063 C CA . ASN A 1 248 ? -4.470 25.422 15.892 1.00 95.44 248 ASN A CA 1
ATOM 2064 C C . ASN A 1 248 ? -5.592 25.328 16.942 1.00 95.44 248 ASN A C 1
ATOM 2066 O O . ASN A 1 248 ? -5.557 24.472 17.824 1.00 95.44 248 ASN A O 1
ATOM 2070 N N . THR A 1 249 ? -6.613 26.179 16.821 1.00 95.00 249 THR A N 1
ATOM 2071 C CA . THR A 1 249 ? -7.722 26.274 17.786 1.00 95.00 249 THR A CA 1
ATOM 2072 C C . THR A 1 249 ? -8.447 24.948 17.998 1.00 95.00 249 THR A C 1
ATOM 2074 O O . THR A 1 249 ? -8.757 24.605 19.136 1.00 95.00 249 THR A O 1
ATOM 2077 N N . TYR A 1 250 ? -8.678 24.181 16.930 1.00 93.75 250 TYR A N 1
ATOM 2078 C CA . TYR A 1 250 ? -9.307 22.867 17.017 1.00 93.75 250 TYR A CA 1
ATOM 2079 C C . TYR A 1 250 ? -8.429 21.907 17.820 1.00 93.75 250 TYR A C 1
ATOM 2081 O O . TYR A 1 250 ? -8.861 21.398 18.849 1.00 93.75 250 TYR A O 1
ATOM 2089 N N . VAL A 1 251 ? -7.169 21.730 17.406 1.00 93.06 251 VAL A N 1
ATOM 2090 C CA . VAL A 1 251 ? -6.238 20.777 18.029 1.00 93.06 251 VAL A CA 1
ATOM 2091 C C . VAL A 1 251 ? -5.955 21.149 19.477 1.00 93.06 251 VAL A C 1
ATOM 2093 O O . VAL A 1 251 ? -5.955 20.276 20.341 1.00 93.06 251 VAL A O 1
ATOM 2096 N N . ASN A 1 252 ? -5.754 22.434 19.773 1.00 93.25 252 ASN A N 1
ATOM 2097 C CA . ASN A 1 252 ? -5.446 22.902 21.118 1.00 93.25 252 ASN A CA 1
ATOM 2098 C C . ASN A 1 252 ? -6.587 22.637 22.118 1.00 93.25 252 ASN A C 1
ATOM 2100 O O . ASN A 1 252 ? -6.321 22.431 23.302 1.00 93.25 252 ASN A O 1
ATOM 2104 N N . ASN A 1 253 ? -7.831 22.562 21.652 1.00 93.88 253 ASN A N 1
ATOM 2105 C CA . ASN A 1 253 ? -8.988 22.295 22.504 1.00 93.88 253 ASN A CA 1
ATOM 2106 C C . ASN A 1 253 ? -9.269 20.798 22.717 1.00 93.88 253 ASN A C 1
ATOM 2108 O O . ASN A 1 253 ? -10.137 20.455 23.517 1.00 93.88 253 ASN A O 1
ATOM 2112 N N . LEU A 1 254 ? -8.539 19.901 22.047 1.00 93.06 254 LEU A N 1
ATOM 2113 C CA . LEU A 1 254 ? -8.765 18.462 22.175 1.00 93.06 254 LEU A CA 1
ATOM 2114 C C . LEU A 1 254 ? -8.229 17.878 23.495 1.00 93.06 254 LEU A C 1
ATOM 2116 O O . LEU A 1 254 ? -7.216 18.354 24.032 1.00 93.06 254 LEU A O 1
ATOM 2120 N N . PRO A 1 255 ? -8.848 16.791 23.998 1.00 94.75 255 PRO A N 1
ATOM 2121 C CA . PRO A 1 255 ? -8.335 16.028 25.128 1.00 94.75 255 PRO A CA 1
ATOM 2122 C C . PRO A 1 255 ? -6.906 15.523 24.899 1.00 94.75 255 PRO A C 1
ATOM 2124 O O . PRO A 1 255 ? -6.479 15.256 23.777 1.00 94.75 255 PRO A O 1
ATOM 2127 N N . LYS A 1 256 ? -6.156 15.317 25.989 1.00 92.00 256 LYS A N 1
ATOM 2128 C CA . LYS A 1 256 ? -4.743 14.899 25.931 1.00 92.00 256 LYS A CA 1
ATOM 2129 C C . LYS A 1 256 ? -4.520 13.598 25.146 1.00 92.00 256 LYS A C 1
ATOM 2131 O O . LYS A 1 256 ? -3.518 13.490 24.442 1.00 92.00 256 LYS A O 1
ATOM 2136 N N . ASN A 1 257 ? -5.430 12.631 25.271 1.00 90.75 257 ASN A N 1
ATOM 2137 C CA . ASN A 1 257 ? -5.334 11.350 24.565 1.00 90.75 257 ASN A CA 1
ATOM 2138 C C . ASN A 1 257 ? -5.538 11.540 23.055 1.00 90.75 257 ASN A C 1
ATOM 2140 O O . ASN A 1 257 ? -4.680 11.143 22.275 1.00 90.75 257 ASN A O 1
ATOM 2144 N N . GLU A 1 258 ? -6.584 12.263 22.655 1.00 91.19 258 GLU A N 1
ATOM 2145 C CA . GLU A 1 258 ? -6.871 12.546 21.242 1.00 91.19 258 GLU A CA 1
ATOM 2146 C C . GLU A 1 258 ? -5.775 13.384 20.579 1.00 91.19 258 GLU A C 1
ATOM 2148 O O . GLU A 1 258 ? -5.377 13.099 19.451 1.00 91.19 258 GLU A O 1
ATOM 2153 N N . LYS A 1 259 ? -5.208 14.368 21.295 1.00 92.81 259 LYS A N 1
ATOM 2154 C CA . LYS A 1 259 ? -4.040 15.127 20.818 1.00 92.81 259 LYS A CA 1
ATOM 2155 C C . LYS A 1 259 ? -2.872 14.210 20.469 1.00 92.81 259 LYS A C 1
ATOM 2157 O O . LYS A 1 259 ? -2.221 14.424 19.450 1.00 92.81 259 LYS A O 1
ATOM 2162 N N . LYS A 1 260 ? -2.591 13.207 21.310 1.00 93.19 260 LYS A N 1
ATOM 2163 C CA . LYS A 1 260 ? -1.507 12.243 21.075 1.00 93.19 260 LYS A CA 1
ATOM 2164 C C . LYS A 1 260 ? -1.782 11.413 19.821 1.00 93.19 260 LYS A C 1
ATOM 2166 O O . LYS A 1 260 ? -0.882 11.262 18.995 1.00 93.19 260 LYS A O 1
ATOM 2171 N N . ASP A 1 261 ? -3.008 10.925 19.671 1.00 91.00 261 ASP A N 1
ATOM 2172 C CA . ASP A 1 261 ? -3.402 10.091 18.535 1.00 91.00 261 ASP A CA 1
ATOM 2173 C C . ASP A 1 261 ? -3.331 10.883 17.222 1.00 91.00 261 ASP A C 1
ATOM 2175 O O . ASP A 1 261 ? -2.716 10.433 16.257 1.00 91.00 261 ASP A O 1
ATOM 2179 N N . ILE A 1 262 ? -3.826 12.119 17.212 1.00 93.19 262 ILE A N 1
ATOM 2180 C CA . ILE A 1 262 ? -3.748 13.034 16.066 1.00 93.19 262 ILE A CA 1
ATOM 2181 C C . ILE A 1 262 ? -2.314 13.398 15.696 1.00 93.19 262 ILE A C 1
ATOM 2183 O O . ILE A 1 262 ? -1.983 13.429 14.513 1.00 93.19 262 ILE A O 1
ATOM 2187 N N . LEU A 1 263 ? -1.446 13.670 16.675 1.00 93.38 263 LEU A N 1
ATOM 2188 C CA . LEU A 1 263 ? -0.037 13.956 16.389 1.00 93.38 263 LEU A CA 1
ATOM 2189 C C . LEU A 1 263 ? 0.666 12.735 15.803 1.00 93.38 263 LEU A C 1
ATOM 2191 O O . LEU A 1 263 ? 1.471 12.876 14.882 1.00 93.38 263 LEU A O 1
ATOM 2195 N N . SER A 1 264 ? 0.347 11.540 16.308 1.00 92.31 264 SER A N 1
ATOM 2196 C CA . SER A 1 264 ? 0.875 10.297 15.749 1.00 92.31 264 SER A CA 1
ATOM 2197 C C . SER A 1 264 ? 0.404 10.093 14.307 1.00 92.31 264 SER A C 1
ATOM 2199 O O . SER A 1 264 ? 1.224 9.798 13.440 1.00 92.31 264 SER A O 1
ATOM 2201 N N . PHE A 1 265 ? -0.874 10.372 14.032 1.00 92.06 265 PHE A N 1
ATOM 2202 C CA . PHE A 1 265 ? -1.454 10.329 12.696 1.00 92.06 265 PHE A CA 1
ATOM 2203 C C . PHE A 1 265 ? -0.800 11.344 11.753 1.00 92.06 265 PHE A C 1
ATOM 2205 O O . PHE A 1 265 ? -0.375 10.968 10.669 1.00 92.06 265 PHE A O 1
ATOM 2212 N N . ALA A 1 266 ? -0.652 12.606 12.164 1.00 92.19 266 ALA A N 1
ATOM 2213 C CA . ALA A 1 266 ? -0.019 13.640 11.348 1.00 92.19 266 ALA A CA 1
ATOM 2214 C C . ALA A 1 266 ? 1.441 13.287 11.026 1.00 92.19 266 ALA A C 1
ATOM 2216 O O . ALA A 1 266 ? 1.853 13.355 9.873 1.00 92.19 266 ALA A O 1
ATOM 2217 N N . THR A 1 267 ? 2.208 12.842 12.026 1.00 91.19 267 THR A N 1
ATOM 2218 C CA . THR A 1 267 ? 3.604 12.411 11.832 1.00 91.19 267 THR A CA 1
ATOM 2219 C C . THR A 1 267 ? 3.699 11.269 10.824 1.00 91.19 267 THR A C 1
ATOM 2221 O O . THR A 1 267 ? 4.561 11.268 9.947 1.00 91.19 267 THR A O 1
ATOM 2224 N N . PHE A 1 268 ? 2.801 10.297 10.952 1.00 88.88 268 PHE A N 1
ATOM 2225 C CA . PHE A 1 268 ? 2.720 9.149 10.067 1.00 88.88 268 PHE A CA 1
ATOM 2226 C C . PHE A 1 268 ? 2.342 9.545 8.636 1.00 88.88 268 PHE A C 1
ATOM 2228 O O . PHE A 1 268 ? 3.038 9.174 7.695 1.00 88.88 268 PHE A O 1
ATOM 2235 N N . LEU A 1 269 ? 1.305 10.373 8.480 1.00 87.25 269 LEU A N 1
ATOM 2236 C CA . LEU A 1 269 ? 0.853 10.886 7.190 1.00 87.25 269 LEU A CA 1
ATOM 2237 C C . LEU A 1 269 ? 1.985 11.611 6.452 1.00 87.25 269 LEU A C 1
ATOM 2239 O O . LEU A 1 269 ? 2.179 11.373 5.265 1.00 87.25 269 LEU A O 1
ATOM 2243 N N . VAL A 1 270 ? 2.749 12.451 7.158 1.00 86.69 270 VAL A N 1
ATOM 2244 C CA . VAL A 1 270 ? 3.874 13.222 6.603 1.00 86.69 270 VAL A CA 1
ATOM 2245 C C . VAL A 1 270 ? 5.044 12.324 6.201 1.00 86.69 270 VAL A C 1
ATOM 2247 O O . VAL A 1 270 ? 5.694 12.589 5.193 1.00 86.69 270 VAL A O 1
ATOM 2250 N N . LYS A 1 271 ? 5.321 11.271 6.978 1.00 83.31 271 LYS A N 1
ATOM 2251 C CA . LYS A 1 271 ? 6.409 10.330 6.692 1.00 83.31 271 LYS A CA 1
ATOM 2252 C C . LYS A 1 271 ? 6.117 9.483 5.452 1.00 83.31 271 LYS A C 1
ATOM 2254 O O . LYS A 1 271 ? 7.008 9.302 4.626 1.00 83.31 271 LYS A O 1
ATOM 2259 N N . ASP A 1 272 ? 4.893 8.976 5.341 1.00 70.31 272 ASP A N 1
ATOM 2260 C CA . ASP A 1 272 ? 4.550 7.978 4.328 1.00 70.31 272 ASP A CA 1
ATOM 2261 C C . ASP A 1 272 ? 4.013 8.613 3.031 1.00 70.31 272 ASP A C 1
ATOM 2263 O O . ASP A 1 272 ? 4.185 8.051 1.950 1.00 70.31 272 ASP A O 1
ATOM 2267 N N . ASN A 1 273 ? 3.445 9.824 3.097 1.00 66.19 273 ASN A N 1
ATOM 2268 C CA . ASN A 1 273 ? 3.026 10.584 1.918 1.00 66.19 273 ASN A CA 1
ATOM 2269 C C . ASN A 1 273 ? 4.059 11.650 1.561 1.00 66.19 273 ASN A C 1
ATOM 2271 O O . ASN A 1 273 ? 3.871 12.845 1.809 1.00 66.19 273 ASN A O 1
ATOM 2275 N N . VAL A 1 274 ? 5.130 11.220 0.893 1.00 56.56 274 VAL A N 1
ATOM 2276 C CA . VAL A 1 274 ? 5.928 12.131 0.069 1.00 56.56 274 VAL A CA 1
ATOM 2277 C C . VAL A 1 274 ? 4.996 12.613 -1.040 1.00 56.56 274 VAL A C 1
ATOM 2279 O O . VAL A 1 274 ? 4.644 11.850 -1.939 1.00 56.56 274 VAL A O 1
ATOM 2282 N N . THR A 1 275 ? 4.496 13.845 -0.926 1.00 58.31 275 THR A N 1
ATOM 2283 C CA . THR A 1 275 ? 3.568 14.423 -1.903 1.00 58.31 275 THR A CA 1
ATOM 2284 C C . THR A 1 275 ? 4.284 14.524 -3.244 1.00 58.31 275 THR A C 1
ATOM 2286 O O . THR A 1 275 ? 5.040 15.446 -3.515 1.00 58.31 275 THR A O 1
ATOM 2289 N N . LEU A 1 276 ? 4.076 13.516 -4.085 1.00 54.62 276 LEU A N 1
ATOM 2290 C CA . LEU A 1 276 ? 4.841 13.341 -5.312 1.00 54.62 276 LEU A CA 1
ATOM 2291 C C . LEU A 1 276 ? 4.570 14.422 -6.358 1.00 54.62 276 LEU A C 1
ATOM 2293 O O . LEU A 1 276 ? 5.355 14.495 -7.289 1.00 54.62 276 LEU A O 1
ATOM 2297 N N . ASN A 1 277 ? 3.509 15.238 -6.231 1.00 52.31 277 ASN A N 1
ATOM 2298 C CA . ASN A 1 277 ? 3.226 16.281 -7.223 1.00 52.31 277 ASN A CA 1
ATOM 2299 C C . ASN A 1 277 ? 2.328 17.464 -6.804 1.00 52.31 277 ASN A C 1
ATOM 2301 O O . ASN A 1 277 ? 1.929 18.182 -7.706 1.00 52.31 277 ASN A O 1
ATOM 2305 N N . ASN A 1 278 ? 1.973 17.720 -5.530 1.00 57.06 278 ASN A N 1
ATOM 2306 C CA . ASN A 1 278 ? 1.059 18.856 -5.249 1.00 57.06 278 ASN A CA 1
ATOM 2307 C C . ASN A 1 278 ? 1.100 19.510 -3.861 1.00 57.06 278 ASN A C 1
ATOM 2309 O O . ASN A 1 278 ? 0.200 20.282 -3.549 1.00 57.06 278 ASN A O 1
ATOM 2313 N N . ASN A 1 279 ? 2.101 19.236 -3.019 1.00 68.62 279 ASN A N 1
ATOM 2314 C CA . ASN A 1 279 ? 2.192 19.822 -1.672 1.00 68.62 279 ASN A CA 1
ATOM 2315 C C . ASN A 1 279 ? 0.867 19.780 -0.866 1.00 68.62 279 ASN A C 1
ATOM 2317 O O . ASN A 1 279 ? 0.624 20.609 0.002 1.00 68.62 279 ASN A O 1
ATOM 2321 N N . GLN A 1 280 ? -0.020 18.829 -1.160 1.00 79.25 280 GLN A N 1
ATOM 2322 C CA . GLN A 1 280 ? -1.337 18.728 -0.551 1.00 79.25 280 GLN A CA 1
ATOM 2323 C C . GLN A 1 280 ? -1.610 17.265 -0.235 1.00 79.25 280 GLN A C 1
ATOM 2325 O O . GLN A 1 280 ? -1.367 16.376 -1.053 1.00 79.25 280 GLN A O 1
ATOM 2330 N N . TYR A 1 281 ? -2.108 17.025 0.970 1.00 85.81 281 TYR A N 1
ATOM 2331 C CA . TYR A 1 281 ? -2.570 15.725 1.416 1.00 85.81 281 TYR A CA 1
ATOM 2332 C C . TYR A 1 281 ? -3.999 15.488 0.928 1.00 85.81 281 TYR A C 1
ATOM 2334 O O . TYR A 1 281 ? -4.876 16.344 1.079 1.00 85.81 281 TYR A O 1
ATOM 2342 N N . GLU A 1 282 ? -4.220 14.319 0.337 1.00 83.50 282 GLU A N 1
ATOM 2343 C CA . GLU A 1 282 ? -5.523 13.894 -0.170 1.00 83.50 282 GLU A CA 1
ATOM 2344 C C . GLU A 1 282 ? -6.429 13.439 0.986 1.00 83.50 282 GLU A C 1
ATOM 2346 O O . GLU A 1 282 ? -5.973 12.843 1.961 1.00 83.50 282 GLU A O 1
ATOM 2351 N N . LEU A 1 283 ? -7.730 13.726 0.879 1.00 84.12 283 LEU A N 1
ATOM 2352 C CA . LEU A 1 283 ? -8.743 13.318 1.866 1.00 84.12 283 LEU A CA 1
ATOM 2353 C C . LEU A 1 283 ? -9.233 11.874 1.661 1.00 84.12 283 LEU A C 1
ATOM 2355 O O . LEU A 1 283 ? -9.900 11.314 2.530 1.00 84.12 283 LEU A O 1
ATOM 2359 N N . SER A 1 284 ? -8.926 11.284 0.512 1.00 85.31 284 SER A N 1
ATOM 2360 C CA . SER A 1 284 ? -9.238 9.905 0.148 1.00 85.31 284 SER A CA 1
ATOM 2361 C C . SER A 1 284 ? -8.205 9.400 -0.857 1.00 85.31 284 SER A C 1
ATOM 2363 O O . SER A 1 284 ? -7.455 10.182 -1.443 1.00 85.31 284 SER A O 1
ATOM 2365 N N . LEU A 1 285 ? -8.146 8.084 -1.049 1.00 88.50 285 LEU A N 1
ATOM 2366 C CA . LEU A 1 285 ? -7.276 7.498 -2.062 1.00 88.50 285 LEU A CA 1
ATOM 2367 C C . LEU A 1 285 ? -7.791 7.805 -3.480 1.00 88.50 285 LEU A C 1
ATOM 2369 O O . LEU A 1 285 ? -9.000 7.782 -3.709 1.00 88.50 285 LEU A O 1
ATOM 2373 N N . PRO A 1 286 ? -6.895 8.002 -4.466 1.00 89.06 286 PRO A N 1
ATOM 2374 C CA . PRO A 1 286 ? -7.271 8.254 -5.857 1.00 89.06 286 PRO A CA 1
ATOM 2375 C C . PRO A 1 286 ? -7.639 6.967 -6.624 1.00 89.06 286 PRO A C 1
ATOM 2377 O O . PRO A 1 286 ? -7.624 6.950 -7.852 1.00 89.06 286 PRO A O 1
ATOM 2380 N N . TYR A 1 287 ? -7.908 5.870 -5.914 1.00 92.12 287 TYR A N 1
ATOM 2381 C CA . TYR A 1 287 ? -8.246 4.554 -6.453 1.00 92.12 287 TYR A CA 1
ATOM 2382 C C . TYR A 1 287 ? -9.068 3.750 -5.436 1.00 92.12 287 TYR A C 1
ATOM 2384 O O . TYR A 1 287 ? -9.069 4.058 -4.244 1.00 92.12 287 TYR A O 1
ATOM 2392 N N . ASP A 1 288 ? -9.738 2.694 -5.900 1.00 95.00 288 ASP A N 1
ATOM 2393 C CA . ASP A 1 288 ? -10.474 1.772 -5.031 1.00 95.00 288 ASP A CA 1
ATOM 2394 C C . ASP A 1 288 ? -9.515 0.755 -4.387 1.00 95.00 288 ASP A C 1
ATOM 2396 O O . ASP A 1 288 ? -9.002 -0.154 -5.041 1.00 95.00 288 ASP A O 1
ATOM 2400 N N . GLU A 1 289 ? -9.246 0.928 -3.092 1.00 95.56 289 GLU A N 1
ATOM 2401 C CA . GLU A 1 289 ? -8.371 0.043 -2.316 1.00 95.56 289 GLU A CA 1
ATOM 2402 C C . GLU A 1 289 ? -8.952 -1.364 -2.129 1.00 95.56 289 GLU A C 1
ATOM 2404 O O . GLU A 1 289 ? -8.203 -2.341 -2.123 1.00 95.56 289 GLU A O 1
ATOM 2409 N N . ILE A 1 290 ? -10.277 -1.500 -2.021 1.00 95.56 290 ILE A N 1
ATOM 2410 C CA . ILE A 1 290 ? -10.917 -2.815 -1.898 1.00 95.56 290 ILE A CA 1
ATOM 2411 C C . ILE A 1 290 ? -10.693 -3.599 -3.183 1.00 95.56 290 ILE A C 1
ATOM 2413 O O . ILE A 1 290 ? -10.328 -4.773 -3.120 1.00 95.56 290 ILE A O 1
ATOM 2417 N N . GLN A 1 291 ? -10.895 -2.952 -4.332 1.00 95.81 291 GLN A N 1
ATOM 2418 C CA . GLN A 1 291 ? -10.673 -3.592 -5.621 1.00 95.81 291 GLN A CA 1
ATOM 2419 C C . GLN A 1 291 ? -9.193 -3.927 -5.826 1.00 95.81 291 GLN A C 1
ATOM 2421 O O . GLN A 1 291 ? -8.885 -5.063 -6.164 1.00 95.81 291 GLN A O 1
ATOM 2426 N N . LEU A 1 292 ? -8.280 -3.003 -5.499 1.00 95.50 292 LEU A N 1
ATOM 2427 C CA . LEU A 1 292 ? -6.836 -3.250 -5.556 1.00 95.50 292 LEU A CA 1
ATOM 2428 C C . LEU A 1 292 ? -6.435 -4.508 -4.774 1.00 95.50 292 LEU A C 1
ATOM 2430 O O . LEU A 1 292 ? -5.666 -5.328 -5.273 1.00 95.50 292 LEU A O 1
ATOM 2434 N N . ILE A 1 293 ? -6.936 -4.663 -3.545 1.00 95.44 293 ILE A N 1
ATOM 2435 C CA . ILE A 1 293 ? -6.626 -5.838 -2.727 1.00 95.44 293 ILE A CA 1
ATOM 2436 C C . ILE A 1 293 ? -7.250 -7.083 -3.358 1.00 95.44 293 ILE A C 1
ATOM 2438 O O . ILE A 1 293 ? -6.539 -8.072 -3.506 1.00 95.44 293 ILE A O 1
ATOM 2442 N N . LYS A 1 294 ? -8.526 -7.030 -3.774 1.00 95.44 294 LYS A N 1
ATOM 2443 C CA . LYS A 1 294 ? -9.234 -8.145 -4.435 1.00 95.44 294 LYS A CA 1
ATOM 2444 C C . LYS A 1 294 ? -8.506 -8.654 -5.676 1.00 95.44 294 LYS A C 1
ATOM 2446 O O . LYS A 1 294 ? -8.297 -9.858 -5.776 1.00 95.44 294 LYS A O 1
ATOM 2451 N N . ASP A 1 295 ? -8.053 -7.754 -6.544 1.00 93.69 295 ASP A N 1
ATOM 2452 C CA . ASP A 1 295 ? -7.311 -8.082 -7.770 1.00 93.69 295 ASP A CA 1
ATOM 2453 C C . ASP A 1 295 ? -5.982 -8.803 -7.481 1.00 93.69 295 ASP A C 1
ATOM 2455 O O . ASP A 1 295 ? -5.411 -9.444 -8.359 1.00 93.69 295 ASP A O 1
ATOM 2459 N N . ASN A 1 296 ? -5.479 -8.711 -6.245 1.00 92.38 296 ASN A N 1
ATOM 2460 C CA . ASN A 1 296 ? -4.206 -9.286 -5.816 1.00 92.38 296 ASN A CA 1
ATOM 2461 C C . ASN A 1 296 ? -4.359 -10.327 -4.687 1.00 92.38 296 ASN A C 1
ATOM 2463 O O . ASN A 1 296 ? -3.352 -10.759 -4.118 1.00 92.38 296 ASN A O 1
ATOM 2467 N N . VAL A 1 297 ? -5.583 -10.759 -4.348 1.00 91.94 297 VAL A N 1
ATOM 2468 C CA . VAL A 1 297 ? -5.826 -11.708 -3.243 1.00 91.94 297 VAL A CA 1
ATOM 2469 C C . VAL A 1 297 ? -5.090 -13.025 -3.469 1.00 91.94 297 VAL A C 1
ATOM 2471 O O . VAL A 1 297 ? -4.470 -13.531 -2.537 1.00 91.94 297 VAL A O 1
ATOM 2474 N N . ASP A 1 298 ? -5.089 -13.554 -4.690 1.00 88.69 298 ASP A N 1
ATOM 2475 C CA . ASP A 1 298 ? -4.468 -14.852 -4.987 1.00 88.69 298 ASP A CA 1
ATOM 2476 C C . ASP A 1 298 ? -2.951 -14.836 -4.792 1.00 88.69 298 ASP A C 1
ATOM 2478 O O . ASP A 1 298 ? -2.352 -15.829 -4.374 1.00 88.69 298 ASP A O 1
ATOM 2482 N N . PHE A 1 299 ? -2.312 -13.695 -5.056 1.00 87.06 299 PHE A N 1
ATOM 2483 C CA . PHE A 1 299 ? -0.904 -13.486 -4.727 1.00 87.06 299 PHE A CA 1
ATOM 2484 C C . PHE A 1 299 ? -0.682 -13.479 -3.206 1.00 87.06 299 PHE A C 1
ATOM 2486 O O . PHE A 1 299 ? 0.238 -14.115 -2.690 1.00 87.06 299 PHE A O 1
ATOM 2493 N N . ILE A 1 300 ? -1.537 -12.781 -2.457 1.00 89.06 300 ILE A N 1
ATOM 2494 C CA . ILE A 1 300 ? -1.424 -12.699 -0.995 1.00 89.06 300 ILE A CA 1
ATOM 2495 C C . ILE A 1 300 ? -1.642 -14.081 -0.356 1.00 89.06 300 ILE A C 1
ATOM 2497 O O . ILE A 1 300 ? -0.869 -14.470 0.520 1.00 89.06 300 ILE A O 1
ATOM 2501 N N . LYS A 1 301 ? -2.641 -14.842 -0.826 1.00 89.44 301 LYS A N 1
ATOM 2502 C CA . LYS A 1 301 ? -2.926 -16.217 -0.384 1.00 89.44 301 LYS A CA 1
ATOM 2503 C C . LYS A 1 301 ? -1.702 -17.115 -0.536 1.00 89.44 301 LYS A C 1
ATOM 2505 O O . LYS A 1 301 ? -1.229 -17.682 0.448 1.00 89.44 301 LYS A O 1
ATOM 2510 N N . ARG A 1 302 ? -1.128 -17.166 -1.742 1.00 86.31 302 ARG A N 1
ATOM 2511 C CA . ARG A 1 302 ? 0.047 -17.998 -2.051 1.00 86.31 302 ARG A CA 1
ATOM 2512 C C . ARG A 1 302 ? 1.302 -17.550 -1.312 1.00 86.31 302 ARG A C 1
ATOM 2514 O O . ARG A 1 302 ? 1.974 -18.371 -0.696 1.00 86.31 302 ARG A O 1
ATOM 2521 N N . SER A 1 303 ? 1.596 -16.249 -1.301 1.00 84.56 303 SER A N 1
ATOM 2522 C CA . SER A 1 303 ? 2.815 -15.716 -0.672 1.00 84.56 303 SER A CA 1
ATOM 2523 C C . SER A 1 303 ? 2.887 -15.921 0.848 1.00 84.56 303 SER A C 1
ATOM 2525 O O . SER A 1 303 ? 3.975 -15.840 1.421 1.00 84.56 303 SER A O 1
ATOM 2527 N N . LEU A 1 304 ? 1.751 -16.181 1.504 1.00 82.00 304 LEU A N 1
ATOM 2528 C CA . LEU A 1 304 ? 1.646 -16.358 2.957 1.00 82.00 304 LEU A CA 1
ATOM 2529 C C . LEU A 1 304 ? 1.073 -17.714 3.373 1.00 82.00 304 LEU A C 1
ATOM 2531 O O . LEU A 1 304 ? 0.881 -17.946 4.566 1.00 82.00 304 LEU A O 1
ATOM 2535 N N . ASN A 1 305 ? 0.810 -18.599 2.409 1.00 84.94 305 ASN A N 1
ATOM 2536 C CA . ASN A 1 305 ? 0.150 -19.884 2.622 1.00 84.94 305 ASN A CA 1
ATOM 2537 C C . ASN A 1 305 ? -1.165 -19.756 3.428 1.00 84.94 305 ASN A C 1
ATOM 2539 O O . ASN A 1 305 ? -1.419 -20.506 4.376 1.00 84.94 305 ASN A O 1
ATOM 2543 N N . LEU A 1 306 ? -1.961 -18.740 3.083 1.00 87.38 306 LEU A N 1
ATOM 2544 C CA . LEU A 1 306 ? -3.261 -18.444 3.684 1.00 87.38 306 LEU A CA 1
ATOM 2545 C C . LEU A 1 306 ? -4.380 -19.037 2.837 1.00 87.38 306 LEU A C 1
ATOM 2547 O O . LEU A 1 306 ? -4.332 -18.949 1.613 1.00 87.38 306 LEU A O 1
ATOM 2551 N N . GLY A 1 307 ? -5.408 -19.547 3.513 1.00 90.19 307 GLY A N 1
ATOM 2552 C CA . GLY A 1 307 ? -6.657 -19.984 2.901 1.00 90.19 307 GLY A CA 1
ATOM 2553 C C . GLY A 1 307 ? -7.495 -18.792 2.454 1.00 90.19 307 GLY A C 1
ATOM 2554 O O . GLY A 1 307 ? -6.993 -17.803 1.928 1.00 90.19 307 GLY A O 1
ATOM 2555 N N . ASP A 1 308 ? -8.805 -18.856 2.674 1.00 92.25 308 ASP A N 1
ATOM 2556 C CA . ASP A 1 308 ? -9.677 -17.772 2.234 1.00 92.25 308 ASP A CA 1
ATOM 2557 C C . ASP A 1 308 ? -9.376 -16.408 2.896 1.00 92.25 308 ASP A C 1
ATOM 2559 O O . ASP A 1 308 ? -9.064 -16.324 4.091 1.00 92.25 308 ASP A O 1
ATOM 2563 N N . ILE A 1 309 ? -9.476 -15.343 2.091 1.00 95.12 309 ILE A N 1
ATOM 2564 C CA . ILE A 1 309 ? -9.265 -13.949 2.493 1.00 95.12 309 ILE A CA 1
ATOM 2565 C C . ILE A 1 309 ? -10.531 -13.165 2.161 1.00 95.12 309 ILE A C 1
ATOM 2567 O O . ILE A 1 309 ? -10.841 -12.925 0.995 1.00 95.12 309 ILE A O 1
ATOM 2571 N N . GLN A 1 310 ? -11.227 -12.708 3.197 1.00 95.44 310 GLN A N 1
ATOM 2572 C CA . GLN A 1 310 ? -12.414 -11.876 3.059 1.00 95.44 310 GLN A CA 1
ATOM 2573 C C . GLN A 1 310 ? -12.031 -10.394 3.114 1.00 95.44 310 GLN A C 1
ATOM 2575 O O . GLN A 1 310 ? -11.441 -9.944 4.092 1.00 95.44 310 GLN A O 1
ATOM 2580 N N . VAL A 1 311 ? -12.396 -9.612 2.096 1.00 97.00 311 VAL A N 1
ATOM 2581 C CA . VAL A 1 311 ? -12.175 -8.154 2.079 1.00 97.00 311 VAL A CA 1
ATOM 2582 C C . VAL A 1 311 ? -13.491 -7.436 2.374 1.00 97.00 311 VAL A C 1
ATOM 2584 O O . VAL A 1 311 ? -14.456 -7.571 1.619 1.00 97.00 311 VAL A O 1
ATOM 2587 N N . LEU A 1 312 ? -13.528 -6.677 3.469 1.00 96.50 312 LEU A N 1
ATOM 2588 C CA . LEU A 1 312 ? -14.699 -5.965 3.977 1.00 96.50 312 LEU A CA 1
ATOM 2589 C C . LEU A 1 312 ? -14.411 -4.472 4.143 1.00 96.50 312 LEU A C 1
ATOM 2591 O O . LEU A 1 312 ? -13.288 -4.050 4.416 1.00 96.50 312 LEU A O 1
ATOM 2595 N N . GLU A 1 313 ? -15.463 -3.665 4.038 1.00 95.69 313 GLU A N 1
ATOM 2596 C CA . GLU A 1 313 ? -15.416 -2.290 4.530 1.00 95.69 313 GLU A CA 1
ATOM 2597 C C . GLU A 1 313 ? -15.362 -2.279 6.057 1.00 95.69 313 GLU A C 1
ATOM 2599 O O . GLU A 1 313 ? -15.965 -3.119 6.728 1.00 95.69 313 GLU A O 1
ATOM 2604 N N . ASN A 1 314 ? -14.673 -1.293 6.619 1.00 94.12 314 ASN A N 1
ATOM 2605 C CA . ASN A 1 314 ? -14.507 -1.163 8.061 1.00 94.12 314 ASN A CA 1
ATOM 2606 C C . ASN A 1 314 ? -15.827 -0.957 8.825 1.00 94.12 314 ASN A C 1
ATOM 2608 O O . ASN A 1 314 ? -15.913 -1.285 9.999 1.00 94.12 314 ASN A O 1
ATOM 2612 N N . ASN A 1 315 ? -16.879 -0.468 8.173 1.00 92.75 315 ASN A N 1
ATOM 2613 C CA . ASN A 1 315 ? -18.216 -0.338 8.758 1.00 92.75 315 ASN A CA 1
ATOM 2614 C C . ASN A 1 315 ? -18.961 -1.685 8.918 1.00 92.75 315 ASN A C 1
ATOM 2616 O O . ASN A 1 315 ? -19.980 -1.736 9.606 1.00 92.75 315 ASN A O 1
ATOM 2620 N N . LYS A 1 316 ? -18.466 -2.776 8.317 1.00 92.25 316 LYS A N 1
ATOM 2621 C CA . LYS A 1 316 ? -19.073 -4.114 8.343 1.00 92.25 316 LYS A CA 1
ATOM 2622 C C . LYS A 1 316 ? -18.195 -5.071 9.145 1.00 92.25 316 LYS A C 1
ATOM 2624 O O . LYS A 1 316 ? -17.387 -5.807 8.583 1.00 92.25 316 LYS A O 1
ATOM 2629 N N . LYS A 1 317 ? -18.360 -5.067 10.471 1.00 91.31 317 LYS A N 1
ATOM 2630 C CA . LYS A 1 317 ? -17.674 -6.017 11.359 1.00 91.31 317 LYS A CA 1
ATOM 2631 C C . LYS A 1 317 ? -18.090 -7.452 11.016 1.00 91.31 317 LYS A C 1
ATOM 2633 O O . LYS A 1 317 ? -19.281 -7.744 10.956 1.00 91.31 317 LYS A O 1
ATOM 2638 N N . SER A 1 318 ? -17.113 -8.340 10.832 1.00 92.69 318 SER A N 1
ATOM 2639 C CA . SER A 1 318 ? -17.380 -9.769 10.665 1.00 92.69 318 SER A CA 1
ATOM 2640 C C . SER A 1 318 ? -17.757 -10.419 11.996 1.00 92.69 318 SER A C 1
ATOM 2642 O O . SER A 1 318 ? -17.170 -10.109 13.031 1.00 92.69 318 SER A O 1
ATOM 2644 N N . GLU A 1 319 ? -18.693 -11.366 11.966 1.00 91.94 319 GLU A N 1
ATOM 2645 C CA . GLU A 1 319 ? -19.112 -12.147 13.140 1.00 91.94 319 GLU A CA 1
ATOM 2646 C C . GLU A 1 319 ? -17.981 -13.022 13.704 1.00 91.94 319 GLU A C 1
ATOM 2648 O O . GLU A 1 319 ? -17.956 -13.324 14.896 1.00 91.94 319 GLU A O 1
ATOM 2653 N N . ILE A 1 320 ? -17.019 -13.394 12.854 1.00 91.31 320 ILE A N 1
ATOM 2654 C CA . ILE A 1 320 ? -15.865 -14.229 13.214 1.00 91.31 320 ILE A CA 1
ATOM 2655 C C . ILE A 1 320 ? -14.843 -13.428 14.036 1.00 91.31 320 ILE A C 1
ATOM 2657 O O . ILE A 1 320 ? -14.146 -13.974 14.893 1.00 91.31 320 ILE A O 1
ATOM 2661 N N . ASP A 1 321 ? -14.742 -12.123 13.784 1.00 92.00 321 ASP A N 1
ATOM 2662 C CA . ASP A 1 321 ? -13.770 -11.255 14.437 1.00 92.00 321 ASP A CA 1
ATOM 2663 C C . ASP A 1 321 ? -14.325 -10.696 15.752 1.00 92.00 321 ASP A C 1
ATOM 2665 O O . ASP A 1 321 ? -15.143 -9.776 15.794 1.00 92.00 321 ASP A O 1
ATOM 2669 N N . ASN A 1 322 ? -13.823 -11.221 16.866 1.00 90.81 322 ASN A N 1
ATOM 2670 C CA . ASN A 1 322 ? -14.180 -10.760 18.205 1.00 90.81 322 ASN A CA 1
ATOM 2671 C C . ASN A 1 322 ? -13.416 -9.505 18.667 1.00 90.81 322 ASN A C 1
ATOM 2673 O O . ASN A 1 322 ? -13.592 -9.067 19.805 1.00 90.81 322 ASN A O 1
ATOM 2677 N N . THR A 1 323 ? -12.585 -8.911 17.814 1.00 92.38 323 THR A N 1
ATOM 2678 C CA . THR A 1 323 ? -11.789 -7.724 18.131 1.00 92.38 323 THR A CA 1
ATOM 2679 C C . THR A 1 323 ? -12.430 -6.440 17.595 1.00 92.38 323 THR A C 1
ATOM 2681 O O . THR A 1 323 ? -13.505 -6.446 16.991 1.00 92.38 323 THR A O 1
ATOM 2684 N N . ASP A 1 324 ? -11.773 -5.312 17.857 1.00 93.62 324 ASP A N 1
ATOM 2685 C CA . ASP A 1 324 ? -12.160 -3.991 17.358 1.00 93.62 324 ASP A CA 1
ATOM 2686 C C . ASP A 1 324 ? -11.182 -3.462 16.296 1.00 93.62 324 ASP A C 1
ATOM 2688 O O . ASP A 1 324 ? -11.154 -2.263 16.018 1.00 93.62 324 ASP A O 1
ATOM 2692 N N . ILE A 1 325 ? -10.375 -4.337 15.676 1.00 93.38 325 ILE A N 1
ATOM 2693 C CA . ILE A 1 325 ? -9.357 -3.890 14.715 1.00 93.38 325 ILE A CA 1
ATOM 2694 C C . ILE A 1 325 ? -9.965 -3.238 13.470 1.00 93.38 325 ILE A C 1
ATOM 2696 O O . ILE A 1 325 ? -9.309 -2.412 12.848 1.00 93.38 325 ILE A O 1
ATOM 2700 N N . TYR A 1 326 ? -11.223 -3.537 13.128 1.00 93.88 326 TYR A N 1
ATOM 2701 C CA . TYR A 1 326 ? -11.931 -2.855 12.042 1.00 93.88 326 TYR A CA 1
ATOM 2702 C C . TYR A 1 326 ? -11.997 -1.334 12.263 1.00 93.88 326 TYR A C 1
ATOM 2704 O O . TYR A 1 326 ? -11.956 -0.572 11.308 1.00 93.88 326 TYR A O 1
ATOM 2712 N N . LYS A 1 327 ? -12.011 -0.856 13.517 1.00 92.00 327 LYS A N 1
ATOM 2713 C CA . LYS A 1 327 ? -11.971 0.584 13.836 1.00 92.00 327 LYS A CA 1
ATOM 2714 C C . LYS A 1 327 ? -10.589 1.206 13.616 1.00 92.00 327 LYS A C 1
ATOM 2716 O O . LYS A 1 327 ? -10.469 2.426 13.613 1.00 92.00 327 LYS A O 1
ATOM 2721 N N . MET A 1 328 ? -9.548 0.383 13.490 1.00 90.75 328 MET A N 1
ATOM 2722 C CA . MET A 1 328 ? -8.153 0.816 13.372 1.00 90.75 328 MET A CA 1
ATOM 2723 C C . MET A 1 328 ? -7.691 0.965 11.916 1.00 90.75 328 MET A C 1
ATOM 2725 O O . MET A 1 328 ? -6.592 1.468 11.683 1.00 90.75 328 MET A O 1
ATOM 2729 N N . SER A 1 329 ? -8.495 0.532 10.939 1.00 92.81 329 SER A N 1
ATOM 2730 C CA . SER A 1 329 ? -8.179 0.682 9.517 1.00 92.81 329 SER A CA 1
ATOM 2731 C C . SER A 1 329 ? -8.223 2.149 9.101 1.00 92.81 329 SER A C 1
ATOM 2733 O O . SER A 1 329 ? -9.161 2.860 9.462 1.00 92.81 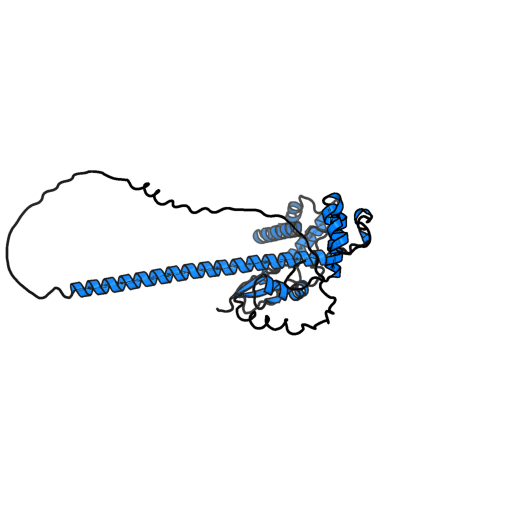329 SER A O 1
ATOM 2735 N N . ASN A 1 330 ? -7.274 2.560 8.268 1.00 91.62 330 ASN A N 1
ATOM 2736 C CA . ASN A 1 330 ? -7.275 3.860 7.604 1.00 91.62 330 ASN A CA 1
ATOM 2737 C C . ASN A 1 330 ? -7.111 3.654 6.092 1.00 91.62 330 ASN A C 1
ATOM 2739 O O . ASN A 1 330 ? -6.571 2.620 5.698 1.00 91.62 330 ASN A O 1
ATOM 2743 N N . PRO A 1 331 ? -7.528 4.611 5.246 1.00 91.62 331 PRO A N 1
ATOM 2744 C CA . PRO A 1 331 ? -7.222 4.558 3.819 1.00 91.62 331 PRO A CA 1
ATOM 2745 C C . PRO A 1 331 ? -5.717 4.354 3.588 1.00 91.62 331 PRO A C 1
ATOM 2747 O O . PRO A 1 331 ? -4.897 5.093 4.142 1.00 91.62 331 PRO A O 1
ATOM 2750 N N . GLY A 1 332 ? -5.355 3.328 2.815 1.00 91.12 332 GLY A N 1
ATOM 2751 C CA . GLY A 1 332 ? -3.968 2.934 2.533 1.00 91.12 332 GLY A CA 1
ATOM 2752 C C . GLY A 1 332 ? -3.321 2.040 3.597 1.00 91.12 332 GLY A C 1
ATOM 2753 O O . GLY A 1 332 ? -2.191 1.581 3.423 1.00 91.12 332 GLY A O 1
ATOM 2754 N N . TYR A 1 333 ? -4.014 1.816 4.716 1.00 92.25 333 TYR A N 1
ATOM 2755 C CA . TYR A 1 333 ? -3.553 1.047 5.871 1.00 92.25 333 TYR A CA 1
ATOM 2756 C C . TYR A 1 333 ? -4.695 0.173 6.395 1.00 92.25 333 TYR A C 1
ATOM 2758 O O . TYR A 1 333 ? -5.319 0.495 7.420 1.00 92.25 333 TYR A O 1
ATOM 2766 N N . PRO A 1 334 ? -4.994 -0.938 5.703 1.00 95.81 334 PRO A N 1
ATOM 2767 C CA . PRO A 1 334 ? -6.045 -1.842 6.127 1.00 95.81 334 PRO A CA 1
ATOM 2768 C C . PRO A 1 334 ? -5.684 -2.530 7.446 1.00 95.81 334 PRO A C 1
ATOM 2770 O O . PRO A 1 334 ? -4.516 -2.721 7.790 1.00 95.81 334 PRO A O 1
ATOM 2773 N N . SER A 1 335 ? -6.707 -2.942 8.189 1.00 96.25 335 SER A N 1
ATOM 2774 C CA . SER A 1 335 ? -6.536 -3.770 9.386 1.00 96.25 335 SER A CA 1
ATOM 2775 C C . SER A 1 335 ? -6.824 -5.227 9.066 1.00 96.25 335 SER A C 1
ATOM 2777 O O . SER A 1 335 ? -7.829 -5.536 8.434 1.00 96.25 335 SER A O 1
ATOM 2779 N N . ILE A 1 336 ? -5.939 -6.125 9.499 1.00 96.44 336 ILE A N 1
ATOM 2780 C CA . ILE A 1 336 ? -5.966 -7.531 9.085 1.00 96.44 336 ILE A CA 1
ATOM 2781 C C . ILE A 1 336 ? -6.105 -8.434 10.302 1.00 96.44 336 ILE A C 1
ATOM 2783 O O . ILE A 1 336 ? -5.217 -8.471 11.162 1.00 96.44 336 ILE A O 1
ATOM 2787 N N . TYR A 1 337 ? -7.205 -9.182 10.336 1.00 95.56 337 TYR A N 1
ATOM 2788 C CA . TYR A 1 337 ? -7.478 -10.230 11.310 1.00 95.56 337 TYR A CA 1
ATOM 2789 C C . TYR A 1 337 ? -7.108 -11.582 10.705 1.00 95.56 337 TYR A C 1
ATOM 2791 O O . TYR A 1 337 ? -7.582 -11.911 9.624 1.00 95.56 337 TYR A O 1
ATOM 2799 N N . ILE A 1 338 ? -6.281 -12.372 11.389 1.00 94.06 338 ILE A N 1
ATOM 2800 C CA . ILE A 1 338 ? -5.917 -13.729 10.960 1.00 94.06 338 ILE A CA 1
ATOM 2801 C C . ILE A 1 338 ? -6.369 -14.710 12.033 1.00 94.06 338 ILE A C 1
ATOM 2803 O O . ILE A 1 338 ? -6.119 -14.497 13.222 1.00 94.06 338 ILE A O 1
ATOM 2807 N N . TYR A 1 339 ? -7.014 -15.793 11.611 1.00 91.38 339 TYR A N 1
ATOM 2808 C CA . TYR A 1 339 ? -7.572 -16.805 12.499 1.00 91.38 339 TYR A CA 1
ATOM 2809 C C . TYR A 1 339 ? -7.324 -18.214 11.966 1.00 91.38 339 TYR A C 1
ATOM 2811 O O . TYR A 1 339 ? -7.113 -18.420 10.774 1.00 91.38 339 TYR A O 1
ATOM 2819 N N . ASN A 1 340 ? -7.300 -19.182 12.882 1.00 88.75 340 ASN A N 1
ATOM 2820 C CA . ASN A 1 340 ? -7.107 -20.594 12.567 1.00 88.75 340 ASN A CA 1
ATOM 2821 C C . ASN A 1 340 ? -8.462 -21.246 12.254 1.00 88.75 340 ASN A C 1
ATOM 2823 O O . ASN A 1 340 ? -9.435 -20.976 12.955 1.00 88.75 340 ASN A O 1
ATOM 2827 N N . THR A 1 341 ? -8.511 -22.100 11.236 1.00 79.06 341 THR A N 1
ATOM 2828 C CA . THR A 1 341 ? -9.705 -22.860 10.832 1.00 79.06 341 THR A CA 1
ATOM 2829 C C . THR A 1 341 ? -9.878 -24.175 11.583 1.00 79.06 341 THR A C 1
ATOM 2831 O O . THR A 1 341 ? -10.989 -24.684 11.656 1.00 79.06 341 THR A O 1
ATOM 2834 N N . GLU A 1 342 ? -8.810 -24.710 12.176 1.00 67.25 342 GLU A N 1
ATOM 2835 C CA . GLU A 1 342 ? -8.818 -25.958 12.958 1.00 67.25 342 GLU A CA 1
ATOM 2836 C C . GLU A 1 342 ? -9.088 -25.699 14.456 1.00 67.25 342 GLU A C 1
ATOM 2838 O O . GLU A 1 342 ? -8.356 -26.191 15.320 1.00 67.25 342 GLU A O 1
ATOM 2843 N N . GLY A 1 343 ? -10.044 -24.819 14.764 1.00 50.72 343 GLY A N 1
ATOM 2844 C CA . GLY A 1 343 ? -10.334 -24.329 16.118 1.00 50.72 343 GLY A CA 1
ATOM 2845 C C . GLY A 1 343 ? -11.600 -24.906 16.715 1.00 50.72 343 GLY A C 1
ATOM 2846 O O . GLY A 1 343 ? -12.644 -24.769 16.045 1.00 50.72 343 GLY A O 1
#